Protein AF-A0A147IN57-F1 (afdb_monomer_lite)

pLDDT: mean 89.1, std 8.51, range [60.47, 98.12]

Sequence (231 aa):
QALGLLHPTGIPFLDMAMLHGRFPGTKTRFCTDETKLIPMMHRKRPLLGAGVPVIDWIGERADESPARAKKPPIQSSHHVSGARQVLYRPIFRWSASDAFAISARHGLRHNPLYTMGMSRVGCSTCIMVRKRELRAWSMRFPAEVDRVREWERLVSLVSRR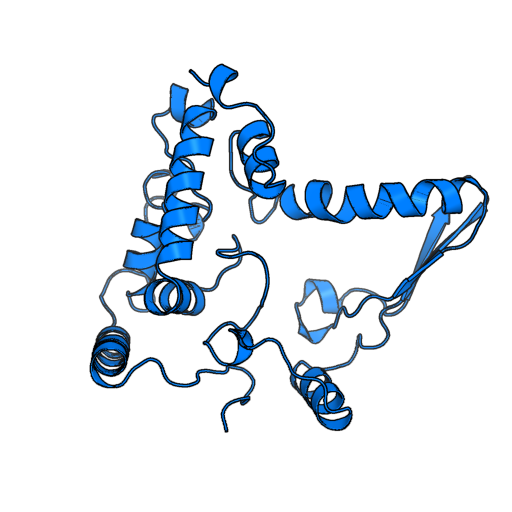TAVAGTPTSLLPAPTVPGDRDDHGRATIDRAIEWSRTGRGGRNYDLFVDLERREADAHGLLCDSEYGLCE

Radius of gyration: 20.95 Å; chains: 1; bounding box: 60×31×52 Å

Structure (mmCIF, N/CA/C/O backbone):
data_AF-A0A147IN57-F1
#
_entry.id   AF-A0A147IN57-F1
#
loop_
_atom_site.group_PDB
_atom_site.id
_atom_site.type_symbol
_atom_site.label_atom_id
_atom_site.label_alt_id
_atom_site.label_comp_id
_atom_site.label_asym_id
_atom_site.label_entity_id
_atom_site.label_seq_id
_atom_site.pdbx_PDB_ins_code
_atom_site.Cartn_x
_atom_site.Cartn_y
_atom_site.Cartn_z
_atom_site.occupancy
_atom_site.B_iso_or_equiv
_atom_site.auth_seq_id
_atom_site.auth_comp_id
_atom_site.auth_asym_id
_atom_site.auth_atom_id
_atom_site.pdbx_PDB_model_num
ATOM 1 N N . GLN A 1 1 ? 9.999 -9.649 28.303 1.00 67.94 1 GLN A N 1
ATOM 2 C CA . GLN A 1 1 ? 8.857 -10.002 27.431 1.00 67.94 1 GLN A CA 1
ATOM 3 C C . GLN A 1 1 ? 9.175 -9.755 25.955 1.00 67.94 1 GLN A C 1
ATOM 5 O O . GLN A 1 1 ? 9.179 -10.728 25.219 1.00 67.94 1 GLN A O 1
ATOM 10 N N . ALA A 1 2 ? 9.548 -8.539 25.527 1.00 76.94 2 ALA A N 1
ATOM 11 C CA . ALA A 1 2 ? 9.851 -8.236 24.114 1.00 76.94 2 ALA A CA 1
ATOM 12 C C . ALA A 1 2 ? 10.913 -9.146 23.452 1.00 76.94 2 ALA A C 1
ATOM 14 O O . ALA A 1 2 ? 10.692 -9.634 22.350 1.00 76.94 2 ALA A O 1
ATOM 15 N N . LEU A 1 3 ? 12.025 -9.446 24.137 1.00 78.62 3 LEU A N 1
ATOM 16 C CA . LEU A 1 3 ? 13.072 -10.342 23.612 1.00 78.62 3 LEU A CA 1
ATOM 17 C C . LEU A 1 3 ? 12.571 -11.765 23.304 1.00 78.62 3 LEU A C 1
ATOM 19 O O . LEU A 1 3 ? 13.142 -12.426 22.449 1.00 78.62 3 LEU A O 1
ATOM 23 N N . GLY A 1 4 ? 11.496 -12.220 23.959 1.00 87.00 4 GLY A N 1
ATOM 24 C CA . GLY A 1 4 ? 10.889 -13.526 23.686 1.00 87.00 4 GLY A CA 1
ATOM 25 C C . GLY A 1 4 ? 10.007 -13.559 22.434 1.00 87.00 4 GLY A C 1
ATOM 26 O O . GLY A 1 4 ? 9.660 -14.642 21.989 1.00 87.00 4 GLY A O 1
ATOM 27 N N . LEU A 1 5 ? 9.647 -12.397 21.873 1.00 87.12 5 LEU A N 1
ATOM 28 C CA . LEU A 1 5 ? 8.795 -12.270 20.680 1.00 87.12 5 LEU A CA 1
ATOM 29 C C . LEU A 1 5 ? 9.581 -11.885 19.418 1.00 87.12 5 LEU A C 1
ATOM 31 O O . LEU A 1 5 ? 9.072 -12.019 18.311 1.00 87.12 5 LEU A O 1
ATOM 35 N N . LEU A 1 6 ? 10.812 -11.384 19.566 1.00 89.06 6 LEU A N 1
ATOM 36 C CA . LEU A 1 6 ? 11.648 -10.917 18.455 1.00 89.06 6 LEU A CA 1
ATOM 37 C C . LEU A 1 6 ? 12.393 -12.076 17.777 1.00 89.06 6 LEU A C 1
ATOM 39 O O . LEU A 1 6 ? 13.621 -12.116 17.746 1.00 89.06 6 LEU A O 1
ATOM 43 N N . HIS A 1 7 ? 11.635 -13.011 17.215 1.00 90.44 7 HIS A N 1
ATOM 44 C CA . HIS A 1 7 ? 12.133 -14.051 16.322 1.00 90.44 7 HIS A CA 1
ATOM 45 C C . HIS A 1 7 ? 11.340 -14.028 15.005 1.00 90.44 7 HIS A C 1
ATOM 47 O O . HIS A 1 7 ? 10.212 -13.531 14.985 1.00 90.44 7 HIS A O 1
ATOM 53 N N . PRO A 1 8 ? 11.890 -14.557 13.896 1.00 93.00 8 PRO A N 1
ATOM 54 C CA . PRO A 1 8 ? 11.164 -14.619 12.632 1.00 93.00 8 PRO A CA 1
ATOM 55 C C . PRO A 1 8 ? 9.838 -15.372 12.787 1.00 93.00 8 PRO A C 1
ATOM 57 O O . PRO A 1 8 ? 9.808 -16.494 13.298 1.00 93.00 8 PRO A O 1
ATOM 60 N N . THR A 1 9 ? 8.746 -14.757 12.342 1.00 93.44 9 THR A N 1
ATOM 61 C CA . THR A 1 9 ? 7.394 -15.345 12.361 1.00 93.44 9 THR A CA 1
ATOM 62 C C . THR A 1 9 ? 7.066 -16.089 11.070 1.00 93.44 9 THR A C 1
ATOM 64 O O . THR A 1 9 ? 6.039 -16.754 10.978 1.00 93.44 9 THR A O 1
ATOM 67 N N . GLY A 1 10 ? 7.915 -15.950 10.046 1.00 93.06 10 GLY A N 1
ATOM 68 C CA . GLY A 1 10 ? 7.628 -16.404 8.684 1.00 93.06 10 GLY A CA 1
ATOM 69 C C . GLY A 1 10 ? 6.774 -15.412 7.887 1.00 93.06 10 GLY A C 1
ATOM 70 O O . GLY A 1 10 ? 6.493 -15.653 6.714 1.00 93.06 10 GLY A O 1
ATOM 71 N N . ILE A 1 11 ? 6.398 -14.277 8.488 1.00 93.81 11 ILE A N 1
ATOM 72 C CA . ILE A 1 11 ? 5.644 -13.204 7.842 1.00 93.81 11 ILE A CA 1
ATOM 73 C C . ILE A 1 11 ? 6.526 -11.948 7.806 1.00 93.81 11 ILE A C 1
ATOM 75 O O . ILE A 1 11 ? 6.512 -11.162 8.757 1.00 93.81 11 ILE A O 1
ATOM 79 N N . PRO A 1 12 ? 7.234 -11.676 6.689 1.00 93.75 12 PRO A N 1
ATOM 80 C CA . PRO A 1 12 ? 8.209 -10.587 6.626 1.00 93.75 12 PRO A CA 1
ATOM 81 C C . PRO A 1 12 ? 7.641 -9.219 7.011 1.00 93.75 12 PRO A C 1
ATOM 83 O O . PRO A 1 12 ? 8.320 -8.410 7.627 1.00 93.75 12 PRO A O 1
ATOM 86 N N . PHE A 1 13 ? 6.379 -8.937 6.674 1.00 94.19 13 PHE A N 1
ATOM 87 C CA . PHE A 1 13 ? 5.749 -7.675 7.062 1.00 94.19 13 PHE A CA 1
ATOM 88 C C . PHE A 1 13 ? 5.612 -7.521 8.584 1.00 94.19 13 PHE A C 1
ATOM 90 O O . PHE A 1 13 ? 5.903 -6.444 9.106 1.00 94.19 13 PHE A O 1
ATOM 97 N N . LEU A 1 14 ? 5.163 -8.574 9.275 1.00 94.75 14 LEU A N 1
ATOM 98 C CA . LEU A 1 14 ? 5.005 -8.567 10.727 1.00 94.75 14 LEU A CA 1
ATOM 99 C C . LEU A 1 14 ? 6.374 -8.471 11.399 1.00 94.75 14 LEU A C 1
ATOM 101 O O . LEU A 1 14 ? 6.553 -7.628 12.273 1.00 94.75 14 LEU A O 1
ATOM 105 N N . ASP A 1 15 ? 7.345 -9.252 10.923 1.00 95.06 15 ASP A N 1
ATOM 106 C CA . ASP A 1 15 ? 8.725 -9.218 11.416 1.00 95.06 15 ASP A CA 1
ATOM 107 C C . ASP A 1 15 ? 9.298 -7.799 11.326 1.00 95.06 15 ASP A C 1
ATOM 109 O O . ASP A 1 15 ? 9.810 -7.264 12.310 1.00 95.06 15 ASP A O 1
ATOM 113 N N . MET A 1 16 ? 9.114 -7.128 10.184 1.00 94.44 16 MET A N 1
ATOM 114 C CA . MET A 1 16 ? 9.539 -5.739 10.031 1.00 94.44 16 MET A CA 1
ATOM 115 C C . MET A 1 16 ? 8.791 -4.785 10.969 1.00 94.44 16 MET A C 1
ATOM 117 O O . MET A 1 16 ? 9.411 -3.907 11.567 1.00 94.44 16 MET A O 1
ATOM 121 N N . ALA A 1 17 ? 7.475 -4.933 11.131 1.00 93.94 17 ALA A N 1
ATOM 122 C CA . ALA A 1 17 ? 6.706 -4.082 12.039 1.00 93.94 17 ALA A CA 1
ATOM 123 C C . ALA A 1 17 ? 7.151 -4.244 13.503 1.00 93.94 17 ALA A C 1
ATOM 125 O O . ALA A 1 17 ? 7.249 -3.251 14.228 1.00 93.94 17 ALA A O 1
ATOM 126 N N . MET A 1 18 ? 7.483 -5.471 13.917 1.00 94.81 18 MET A N 1
ATOM 127 C CA . MET A 1 18 ? 8.022 -5.765 15.244 1.00 94.81 18 MET A CA 1
ATOM 128 C C . MET A 1 18 ? 9.427 -5.184 15.433 1.00 94.81 18 MET A C 1
ATOM 130 O O . MET A 1 18 ? 9.674 -4.528 16.443 1.00 94.81 18 MET A O 1
ATOM 134 N N . LEU A 1 19 ? 10.320 -5.335 14.447 1.00 93.69 19 LEU A N 1
ATOM 135 C CA . LEU A 1 19 ? 11.671 -4.756 14.483 1.00 93.69 19 LEU A CA 1
ATOM 136 C C . LEU A 1 19 ? 11.647 -3.224 14.574 1.00 93.69 19 LEU A C 1
ATOM 138 O O . LEU A 1 19 ? 12.403 -2.629 15.340 1.00 93.69 19 LEU A O 1
ATOM 142 N N . HIS A 1 20 ? 10.750 -2.574 13.829 1.00 92.75 20 HIS A N 1
ATOM 143 C CA . HIS A 1 20 ? 10.554 -1.122 13.901 1.00 92.75 20 HIS A CA 1
ATOM 144 C C . HIS A 1 20 ? 9.768 -0.678 15.147 1.00 92.75 20 HIS A C 1
ATOM 146 O O . HIS A 1 20 ? 9.727 0.519 15.448 1.00 92.75 20 HIS A O 1
ATOM 152 N N . GLY A 1 21 ? 9.117 -1.605 15.860 1.00 92.38 21 GLY A N 1
ATOM 153 C CA . GLY A 1 21 ? 8.228 -1.325 16.991 1.00 92.38 21 GLY A CA 1
ATOM 154 C C . GLY A 1 21 ? 7.013 -0.464 16.623 1.00 92.38 21 GLY A C 1
ATOM 155 O O . GLY A 1 21 ? 6.501 0.277 17.467 1.00 92.38 21 GLY A O 1
ATOM 156 N N . ARG A 1 22 ? 6.606 -0.474 15.347 1.00 91.56 22 ARG A N 1
ATOM 157 C CA . ARG A 1 22 ? 5.477 0.293 14.798 1.00 91.56 22 ARG A CA 1
ATOM 158 C C . ARG A 1 22 ? 5.101 -0.207 13.407 1.00 91.56 22 ARG A C 1
ATOM 160 O O . ARG A 1 22 ? 5.926 -0.757 12.685 1.00 91.56 22 ARG A O 1
ATOM 167 N N . PHE A 1 23 ? 3.898 0.137 12.970 1.00 91.56 23 PHE A N 1
ATOM 168 C CA . PHE A 1 23 ? 3.465 -0.053 11.589 1.00 91.56 23 PHE A CA 1
ATOM 169 C C . PHE A 1 23 ? 3.977 1.049 10.641 1.00 91.56 23 PHE A C 1
ATOM 171 O O . PHE A 1 23 ? 4.379 2.139 11.086 1.00 91.56 23 PHE A O 1
ATOM 178 N N . PRO A 1 24 ? 4.006 0.785 9.319 1.00 90.44 24 PRO A N 1
ATOM 179 C CA . PRO A 1 24 ? 4.437 1.774 8.340 1.00 90.44 24 PRO A CA 1
ATOM 180 C C . PRO A 1 24 ? 3.461 2.953 8.271 1.00 90.44 24 PRO A C 1
ATOM 182 O O . PRO A 1 24 ? 2.267 2.824 8.510 1.00 90.44 24 PRO A O 1
ATOM 185 N N . GLY A 1 25 ? 3.977 4.126 7.914 1.00 86.94 25 GLY A N 1
ATOM 186 C CA . GLY A 1 25 ? 3.182 5.338 7.728 1.00 86.94 25 GLY A CA 1
ATOM 187 C C . GLY A 1 25 ? 3.104 5.746 6.262 1.00 86.94 25 GLY A C 1
ATOM 188 O O . GLY A 1 25 ? 3.853 5.260 5.416 1.00 86.94 25 GLY A O 1
ATOM 189 N N . THR A 1 26 ? 2.244 6.714 5.947 1.00 81.81 26 THR A N 1
ATOM 190 C CA . THR A 1 26 ? 2.096 7.218 4.570 1.00 81.81 26 THR A CA 1
ATOM 191 C C . THR A 1 26 ? 3.383 7.833 4.017 1.00 81.81 26 THR A C 1
ATOM 193 O O . THR A 1 26 ? 3.595 7.765 2.806 1.00 81.81 26 THR A O 1
ATOM 196 N N . LYS A 1 27 ? 4.245 8.385 4.883 1.00 82.75 27 LYS A N 1
ATOM 197 C CA . LYS A 1 27 ? 5.565 8.941 4.534 1.00 82.75 27 LYS A CA 1
ATOM 198 C C . LYS A 1 27 ? 6.722 7.957 4.733 1.00 82.75 27 LYS A C 1
ATOM 200 O O . LYS A 1 27 ? 7.689 8.018 3.987 1.00 82.75 27 LYS A O 1
ATOM 205 N N . THR A 1 28 ? 6.623 7.047 5.703 1.00 86.50 28 THR A N 1
ATOM 206 C CA . THR A 1 28 ? 7.690 6.085 6.027 1.00 86.50 28 THR A CA 1
ATOM 207 C C . THR A 1 28 ? 7.189 4.667 5.795 1.00 86.50 28 THR A C 1
ATOM 209 O O . THR A 1 28 ? 6.591 4.059 6.687 1.00 86.50 28 THR A O 1
ATOM 212 N N . ARG A 1 29 ? 7.404 4.162 4.577 1.00 89.25 29 ARG A N 1
ATOM 213 C CA . ARG A 1 29 ? 6.869 2.885 4.087 1.00 89.25 29 ARG A CA 1
ATOM 214 C C . ARG A 1 29 ? 7.963 1.825 4.029 1.00 89.25 29 ARG A C 1
ATOM 216 O O . ARG A 1 29 ? 8.273 1.325 2.952 1.00 89.25 29 ARG A O 1
ATOM 223 N N . PHE A 1 30 ? 8.483 1.427 5.188 1.00 93.31 30 PHE A N 1
ATOM 224 C CA . PHE A 1 30 ? 9.472 0.344 5.258 1.00 93.31 30 PHE A CA 1
ATOM 225 C C . PHE A 1 30 ? 8.955 -0.965 4.629 1.00 93.31 30 PHE A C 1
ATOM 227 O O . PHE A 1 30 ? 9.716 -1.732 4.062 1.00 93.31 30 PHE A O 1
ATOM 234 N N . CYS A 1 31 ? 7.635 -1.186 4.604 1.00 92.25 31 CYS A N 1
ATOM 235 C CA . CYS A 1 31 ? 7.003 -2.299 3.885 1.00 92.25 31 CYS A CA 1
ATOM 236 C C . CYS A 1 31 ? 7.097 -2.218 2.347 1.00 92.25 31 CYS A C 1
ATOM 238 O O . CYS A 1 31 ? 6.661 -3.124 1.647 1.00 92.25 31 CYS A O 1
ATOM 240 N N . THR A 1 32 ? 7.557 -1.104 1.786 1.00 92.50 32 THR A N 1
ATOM 241 C CA . THR A 1 32 ? 7.927 -1.013 0.368 1.00 92.50 32 THR A CA 1
ATOM 242 C C . THR A 1 32 ? 9.418 -1.239 0.225 1.00 92.50 32 THR A C 1
ATOM 244 O O . THR A 1 32 ? 9.840 -2.061 -0.584 1.00 92.50 32 THR A O 1
ATOM 247 N N . ASP A 1 33 ? 10.203 -0.541 1.035 1.00 93.62 33 ASP A N 1
ATOM 248 C CA . ASP A 1 33 ? 11.652 -0.540 0.902 1.00 93.62 33 ASP A CA 1
ATOM 249 C C . ASP A 1 33 ? 12.235 -1.913 1.252 1.00 93.62 33 ASP A C 1
ATOM 251 O O . ASP A 1 33 ? 12.929 -2.522 0.444 1.00 93.62 33 ASP A O 1
ATOM 255 N N . GLU A 1 34 ? 11.870 -2.452 2.410 1.00 95.25 34 GLU A N 1
ATOM 256 C CA . GLU A 1 34 ? 12.525 -3.612 3.016 1.00 95.25 34 GLU A CA 1
ATOM 257 C C . GLU A 1 34 ? 11.922 -4.941 2.573 1.00 95.25 34 GLU A C 1
ATOM 259 O O . GLU A 1 34 ? 12.640 -5.925 2.431 1.00 95.25 34 GLU A O 1
ATOM 264 N N . THR A 1 35 ? 10.622 -4.979 2.272 1.00 92.81 35 THR A N 1
ATOM 265 C CA . THR A 1 35 ? 9.956 -6.228 1.862 1.00 92.81 35 THR A CA 1
ATOM 266 C C . THR A 1 35 ? 9.725 -6.335 0.355 1.00 92.81 35 THR A C 1
ATOM 268 O O . THR A 1 35 ? 9.305 -7.392 -0.115 1.00 92.81 35 THR A O 1
ATOM 271 N N . LYS A 1 36 ? 10.004 -5.277 -0.427 1.00 92.81 36 LYS A N 1
ATOM 272 C CA . LYS A 1 36 ? 9.862 -5.299 -1.896 1.00 92.81 36 LYS A CA 1
ATOM 273 C C . LYS A 1 36 ? 11.133 -4.849 -2.606 1.00 92.81 36 LYS A C 1
ATOM 275 O O . LYS A 1 36 ? 11.731 -5.637 -3.335 1.00 92.81 36 LYS A O 1
ATOM 280 N N . LEU A 1 37 ? 11.565 -3.604 -2.397 1.00 93.88 37 LEU A N 1
ATOM 281 C CA . LEU A 1 37 ? 12.653 -3.012 -3.183 1.00 93.88 37 LEU A CA 1
ATOM 282 C C . LEU A 1 37 ? 14.013 -3.645 -2.879 1.00 93.88 37 LEU A C 1
ATOM 284 O O . LEU A 1 37 ? 14.714 -4.028 -3.813 1.00 93.88 37 LEU A O 1
ATOM 288 N N . ILE A 1 38 ? 14.368 -3.805 -1.604 1.00 95.25 38 ILE A N 1
ATOM 289 C CA . ILE A 1 38 ? 15.627 -4.428 -1.177 1.00 95.25 38 ILE A CA 1
ATOM 290 C C . ILE A 1 38 ? 15.731 -5.881 -1.681 1.00 95.25 38 ILE A C 1
ATOM 292 O O . ILE A 1 38 ? 16.722 -6.191 -2.348 1.00 95.25 38 ILE A O 1
ATOM 296 N N . PRO A 1 39 ? 14.722 -6.761 -1.495 1.00 94.75 39 PRO A N 1
ATOM 297 C CA . PRO A 1 39 ? 14.747 -8.112 -2.061 1.00 94.75 39 PRO A CA 1
ATOM 298 C C . PRO A 1 39 ? 14.938 -8.136 -3.582 1.00 94.75 39 PRO A C 1
ATOM 300 O O . PRO A 1 39 ? 15.756 -8.902 -4.096 1.00 94.75 39 PRO A O 1
ATOM 303 N N . MET A 1 40 ? 14.244 -7.259 -4.317 1.00 94.81 40 MET A N 1
ATOM 304 C CA . MET A 1 40 ? 14.438 -7.123 -5.765 1.00 94.81 40 MET A CA 1
ATOM 305 C C . MET A 1 40 ? 15.857 -6.647 -6.106 1.00 94.81 40 MET A C 1
ATOM 307 O O . MET A 1 40 ? 16.473 -7.140 -7.053 1.00 94.81 40 MET A O 1
ATOM 311 N N . MET A 1 41 ? 16.409 -5.705 -5.338 1.00 93.44 41 MET A N 1
ATOM 312 C CA . MET A 1 41 ? 17.771 -5.211 -5.529 1.00 93.44 41 MET A CA 1
ATOM 313 C C . MET A 1 41 ? 18.825 -6.290 -5.291 1.00 93.44 41 MET A C 1
ATOM 315 O O . MET A 1 41 ? 19.791 -6.331 -6.047 1.00 93.44 41 MET A O 1
ATOM 319 N N . HIS A 1 42 ? 18.645 -7.195 -4.325 1.00 95.69 42 HIS A N 1
ATOM 320 C CA . HIS A 1 42 ? 19.577 -8.309 -4.112 1.00 95.69 42 HIS A CA 1
ATOM 321 C C . HIS A 1 42 ? 19.725 -9.210 -5.344 1.00 95.69 42 HIS A C 1
ATOM 323 O O . HIS A 1 42 ? 20.799 -9.763 -5.567 1.00 95.69 42 HIS A O 1
ATOM 329 N N . ARG A 1 43 ? 18.685 -9.318 -6.180 1.00 93.88 43 ARG A N 1
ATOM 330 C CA . ARG A 1 43 ? 18.753 -10.050 -7.454 1.00 93.88 43 ARG A CA 1
ATOM 331 C C . ARG A 1 43 ? 19.403 -9.241 -8.573 1.00 93.88 43 ARG A C 1
ATOM 333 O O . ARG A 1 43 ? 20.149 -9.799 -9.367 1.00 93.88 43 ARG A O 1
ATOM 340 N N . LYS A 1 44 ? 19.154 -7.931 -8.626 1.00 94.50 44 LYS A N 1
ATOM 341 C CA . LYS A 1 44 ? 19.666 -7.057 -9.698 1.00 94.50 44 LYS A CA 1
ATOM 342 C C . LYS A 1 44 ? 21.114 -6.621 -9.497 1.00 94.50 44 LYS A C 1
ATOM 344 O O . LYS A 1 44 ? 21.841 -6.449 -10.468 1.00 94.50 44 LYS A O 1
ATOM 349 N N . ARG A 1 45 ? 21.540 -6.429 -8.248 1.00 94.56 45 ARG A N 1
ATOM 350 C CA . ARG A 1 45 ? 22.843 -5.844 -7.909 1.00 94.56 45 ARG A CA 1
ATOM 351 C C . ARG A 1 45 ? 24.040 -6.643 -8.442 1.00 94.56 45 ARG A C 1
ATOM 353 O O . ARG A 1 45 ? 24.951 -5.984 -8.928 1.00 94.56 45 ARG A O 1
ATOM 360 N N . PRO A 1 46 ? 24.062 -7.992 -8.426 1.00 96.19 46 PRO A N 1
ATOM 361 C CA . PRO A 1 46 ? 25.159 -8.751 -9.031 1.00 96.19 46 PRO A CA 1
ATOM 362 C C . PRO A 1 46 ? 25.283 -8.515 -10.541 1.00 96.19 46 PRO A C 1
ATOM 364 O O . PRO A 1 46 ? 26.383 -8.290 -11.032 1.00 96.19 46 PRO A O 1
ATOM 367 N N . LEU A 1 47 ? 24.155 -8.486 -11.263 1.00 96.19 47 LEU A N 1
ATOM 368 C CA . LEU A 1 47 ? 24.125 -8.227 -12.708 1.00 96.19 47 LEU A CA 1
ATOM 369 C C . LEU A 1 47 ? 24.637 -6.821 -13.020 1.00 96.19 47 LEU A C 1
ATOM 371 O O . LEU A 1 47 ? 25.565 -6.645 -13.804 1.00 96.19 47 LEU A O 1
ATOM 375 N N . LEU A 1 48 ? 24.074 -5.826 -12.333 1.00 96.31 48 LEU A N 1
ATOM 376 C CA . LEU A 1 48 ? 24.474 -4.434 -12.493 1.00 96.31 48 LEU A CA 1
ATOM 377 C C . LEU A 1 48 ? 25.948 -4.247 -12.120 1.00 96.31 48 LEU A C 1
ATOM 379 O O . LEU A 1 48 ? 26.670 -3.578 -12.846 1.00 96.31 48 LEU A O 1
ATOM 383 N N . GLY A 1 49 ? 26.428 -4.871 -11.042 1.00 96.44 49 GLY A N 1
ATOM 384 C CA . GLY A 1 49 ? 27.832 -4.827 -10.626 1.00 96.44 49 GLY A CA 1
ATOM 385 C C . GLY A 1 49 ? 28.793 -5.431 -11.653 1.00 96.44 49 GLY A C 1
ATOM 386 O O . GLY A 1 49 ? 29.887 -4.909 -11.828 1.00 96.44 49 GLY A O 1
ATOM 387 N N . ALA A 1 50 ? 28.355 -6.457 -12.385 1.00 96.94 50 ALA A N 1
ATOM 388 C CA . ALA A 1 50 ? 29.103 -7.080 -13.476 1.00 96.94 50 ALA A CA 1
ATOM 389 C C . ALA A 1 50 ? 29.035 -6.303 -14.810 1.00 96.94 50 ALA A C 1
ATOM 391 O O . ALA A 1 50 ? 29.473 -6.813 -15.837 1.00 96.94 50 ALA A O 1
ATOM 392 N N . GLY A 1 51 ? 28.460 -5.096 -14.827 1.00 96.75 51 GLY A N 1
ATOM 393 C CA . GLY A 1 51 ? 28.320 -4.296 -16.049 1.00 96.75 51 GLY A CA 1
ATOM 394 C C . GLY A 1 51 ? 27.132 -4.705 -16.932 1.00 96.75 51 GLY A C 1
ATOM 395 O O . GLY A 1 51 ? 26.920 -4.108 -17.986 1.00 96.75 51 GLY A O 1
ATOM 396 N N . VAL A 1 52 ? 26.320 -5.682 -16.511 1.00 97.69 52 VAL A N 1
ATOM 397 C CA . VAL A 1 52 ? 25.193 -6.190 -17.303 1.00 97.69 52 VAL A CA 1
ATOM 398 C C . VAL A 1 52 ? 24.008 -5.222 -17.210 1.00 97.69 52 VAL A C 1
ATOM 400 O O . VAL A 1 52 ? 23.547 -4.922 -16.103 1.00 97.69 52 VAL A O 1
ATOM 403 N N . PRO A 1 53 ? 23.477 -4.728 -18.344 1.00 96.69 53 PRO A N 1
ATOM 404 C CA . PRO A 1 53 ? 22.318 -3.849 -18.333 1.00 96.69 53 PRO A CA 1
ATOM 405 C C . PRO A 1 53 ? 21.043 -4.595 -17.917 1.00 96.69 53 PRO A C 1
ATOM 407 O O . PRO A 1 53 ? 20.850 -5.765 -18.242 1.00 96.69 53 PRO A O 1
ATOM 410 N N . VAL A 1 54 ? 20.139 -3.897 -17.226 1.00 96.88 54 VAL A N 1
ATOM 411 C CA . VAL A 1 54 ? 18.862 -4.450 -16.743 1.00 96.88 54 VAL A CA 1
ATOM 412 C C . VAL A 1 54 ? 17.705 -3.560 -17.181 1.00 96.88 54 VAL A C 1
ATOM 414 O O . VAL A 1 54 ? 17.761 -2.340 -17.024 1.00 96.88 54 VAL A O 1
ATOM 417 N N . ILE A 1 55 ? 16.630 -4.172 -17.681 1.00 97.19 55 ILE A N 1
ATOM 418 C CA . ILE A 1 55 ? 15.377 -3.486 -18.014 1.00 97.19 55 ILE A CA 1
ATOM 419 C C . ILE A 1 55 ? 14.271 -3.998 -17.085 1.00 97.19 55 ILE A C 1
ATOM 421 O O . ILE A 1 55 ? 13.854 -5.149 -17.175 1.00 97.19 55 ILE A O 1
ATOM 425 N N . ASP A 1 56 ? 13.788 -3.133 -16.197 1.00 95.94 56 ASP A N 1
ATOM 426 C CA . ASP A 1 56 ? 12.637 -3.376 -15.332 1.00 95.94 56 ASP A CA 1
ATOM 427 C C . ASP A 1 56 ? 11.346 -3.006 -16.088 1.00 95.94 56 ASP A C 1
ATOM 429 O O . ASP A 1 56 ? 11.093 -1.828 -16.352 1.00 95.94 56 ASP A O 1
ATOM 433 N N . TRP A 1 57 ? 10.511 -3.995 -16.414 1.00 97.44 57 TRP A N 1
ATOM 434 C CA . TRP A 1 57 ? 9.182 -3.782 -17.000 1.00 97.44 57 TRP A CA 1
ATOM 435 C C . TRP A 1 57 ? 8.155 -3.573 -15.887 1.00 97.44 57 TRP A C 1
ATOM 437 O O . TRP A 1 57 ? 7.958 -4.446 -15.043 1.00 97.44 57 TRP A O 1
ATOM 447 N N . ILE A 1 58 ? 7.507 -2.409 -15.863 1.00 95.50 58 ILE A N 1
ATOM 448 C CA . ILE A 1 58 ? 6.650 -1.985 -14.753 1.00 95.50 58 ILE A CA 1
ATOM 449 C C . ILE A 1 58 ? 5.265 -1.603 -15.272 1.00 95.50 58 ILE A C 1
ATOM 451 O O . ILE A 1 58 ? 5.120 -0.669 -16.056 1.00 95.50 58 ILE A O 1
ATOM 455 N N . GLY A 1 59 ? 4.226 -2.260 -14.757 1.00 95.25 59 GLY A N 1
ATOM 456 C CA . GLY A 1 59 ? 2.820 -1.952 -15.049 1.00 95.25 59 GLY A CA 1
ATOM 457 C C . GLY A 1 59 ? 2.282 -0.680 -14.376 1.00 95.25 59 GLY A C 1
ATOM 458 O O . GLY A 1 59 ? 1.127 -0.652 -13.972 1.00 95.25 59 GLY A O 1
ATOM 459 N N . GLU A 1 60 ? 3.112 0.348 -14.185 1.00 95.69 60 GLU A N 1
ATOM 460 C CA . GLU A 1 60 ? 2.697 1.617 -13.575 1.00 95.69 60 GLU A CA 1
ATOM 461 C C . GLU A 1 60 ? 1.991 2.494 -14.616 1.00 95.69 60 GLU A C 1
ATOM 463 O O . GLU A 1 60 ? 2.540 2.744 -15.692 1.00 95.69 60 GLU A O 1
ATOM 468 N N . ARG A 1 61 ? 0.800 2.994 -14.277 1.00 96.62 61 ARG A N 1
ATOM 469 C CA . ARG A 1 61 ? -0.031 3.856 -15.126 1.00 96.62 61 ARG A CA 1
ATOM 470 C C . ARG A 1 61 ? -0.083 5.276 -14.559 1.00 96.62 61 ARG A C 1
ATOM 472 O O . ARG A 1 61 ? -0.108 5.480 -13.343 1.00 96.62 61 ARG A O 1
ATOM 479 N N . ALA A 1 62 ? -0.131 6.273 -15.439 1.00 96.75 62 ALA A N 1
ATOM 480 C CA . ALA A 1 62 ? -0.258 7.685 -15.075 1.00 96.75 62 ALA A CA 1
ATOM 481 C C . ALA A 1 62 ? -1.552 7.964 -14.290 1.00 96.75 62 ALA A C 1
ATOM 483 O O . ALA A 1 62 ? -1.540 8.715 -13.316 1.00 96.75 62 ALA A O 1
ATOM 484 N N . ASP A 1 63 ? -2.631 7.291 -14.686 1.00 95.12 63 ASP A N 1
ATOM 485 C CA . ASP A 1 63 ? -3.990 7.385 -14.139 1.00 95.12 63 ASP A CA 1
ATOM 486 C C . ASP A 1 63 ? -4.112 6.924 -12.666 1.00 95.12 63 ASP A C 1
ATOM 488 O O . ASP A 1 63 ? -5.050 7.271 -11.960 1.00 95.12 63 ASP A O 1
ATOM 492 N N . GLU A 1 64 ? -3.132 6.193 -12.123 1.00 92.69 64 GLU A N 1
ATOM 493 C CA . GLU A 1 64 ? -3.226 5.664 -10.753 1.00 92.69 64 GLU A CA 1
ATOM 494 C C . GLU A 1 64 ? -2.983 6.714 -9.654 1.00 92.69 64 GLU A C 1
ATOM 496 O O . GLU A 1 64 ? -3.406 6.519 -8.512 1.00 92.69 64 GLU A O 1
ATOM 501 N N . SER A 1 65 ? -2.245 7.797 -9.943 1.00 92.75 65 SER A N 1
ATOM 502 C CA . SER A 1 65 ? -2.101 8.940 -9.023 1.00 92.75 65 SER A CA 1
ATOM 503 C C . SER A 1 65 ? -1.412 10.146 -9.681 1.00 92.75 65 SER A C 1
ATOM 505 O O . SER A 1 65 ? -0.561 9.956 -10.553 1.00 92.75 65 SER A O 1
ATOM 507 N N . PRO A 1 66 ? -1.603 11.377 -9.158 1.00 95.50 66 PRO A N 1
ATOM 508 C CA . PRO A 1 66 ? -0.895 12.566 -9.648 1.00 95.50 66 PRO A CA 1
ATOM 509 C C . PRO A 1 66 ? 0.636 12.452 -9.602 1.00 95.50 66 PRO A C 1
ATOM 511 O O . PRO A 1 66 ? 1.336 13.026 -10.431 1.00 95.50 66 PRO A O 1
ATOM 514 N N . ALA A 1 67 ? 1.181 11.710 -8.633 1.00 93.81 67 ALA A N 1
ATOM 515 C CA . ALA A 1 67 ? 2.620 11.477 -8.532 1.00 93.81 67 ALA A CA 1
ATOM 516 C C . ALA A 1 67 ? 3.138 10.531 -9.630 1.00 93.81 67 ALA A C 1
ATOM 518 O O . ALA A 1 67 ? 4.269 10.687 -10.083 1.00 93.81 67 ALA A O 1
ATOM 519 N N . ARG A 1 68 ? 2.321 9.562 -10.064 1.00 94.44 68 ARG A N 1
ATOM 520 C CA . ARG A 1 68 ? 2.653 8.642 -11.163 1.00 94.44 68 ARG A CA 1
ATOM 521 C C . ARG A 1 68 ? 2.566 9.339 -12.514 1.00 94.44 68 ARG A C 1
ATOM 523 O O . ARG A 1 68 ? 3.473 9.163 -13.318 1.00 94.44 68 ARG A O 1
ATOM 530 N N . ALA A 1 69 ? 1.576 10.208 -12.713 1.00 96.69 69 ALA A N 1
ATOM 531 C CA . ALA A 1 69 ? 1.430 11.002 -13.934 1.00 96.69 69 ALA A CA 1
ATOM 532 C C . ALA A 1 69 ? 2.653 11.879 -14.268 1.00 96.69 69 ALA A C 1
ATOM 534 O O . ALA A 1 69 ? 2.913 12.153 -15.434 1.00 96.69 69 ALA A O 1
ATOM 535 N N . LYS A 1 70 ? 3.432 12.291 -13.258 1.00 96.69 70 LYS A N 1
ATOM 536 C CA . LYS A 1 70 ? 4.649 13.106 -13.433 1.00 96.69 70 LYS A CA 1
ATOM 537 C C . LYS A 1 70 ? 5.888 12.305 -13.855 1.00 96.69 70 LYS A C 1
ATOM 539 O O . LYS A 1 70 ? 6.916 12.906 -14.155 1.00 96.69 70 LYS A O 1
ATOM 544 N N . LYS A 1 71 ? 5.844 10.971 -13.821 1.00 95.62 71 LYS A N 1
ATOM 545 C CA . LYS A 1 71 ? 6.995 10.125 -14.168 1.00 95.62 71 LYS A CA 1
ATOM 546 C C . LYS A 1 71 ? 7.101 9.949 -15.686 1.00 95.62 71 LYS A C 1
ATOM 548 O O . LYS A 1 71 ? 6.077 9.910 -16.359 1.00 95.62 71 LYS A O 1
ATOM 553 N N . PRO A 1 72 ? 8.309 9.775 -16.245 1.00 96.19 72 PRO A N 1
ATOM 554 C CA . PRO A 1 72 ? 8.450 9.466 -17.661 1.00 96.19 72 PRO A CA 1
ATOM 555 C C . PRO A 1 72 ? 8.117 7.985 -17.951 1.00 96.19 72 PRO A C 1
ATOM 557 O O . PRO A 1 72 ? 8.393 7.115 -17.113 1.00 96.19 72 PRO A O 1
ATOM 560 N N . PRO A 1 73 ? 7.601 7.651 -19.152 1.00 96.88 73 PRO A N 1
ATOM 561 C CA . PRO A 1 73 ? 7.381 6.260 -19.569 1.00 96.88 73 PRO A CA 1
ATOM 562 C C . PRO A 1 73 ? 8.657 5.403 -19.557 1.00 96.88 73 PRO A C 1
ATOM 564 O O . PRO A 1 73 ? 8.603 4.205 -19.289 1.00 96.88 73 PRO A O 1
ATOM 567 N N . ILE A 1 74 ? 9.812 6.022 -19.816 1.00 97.94 74 ILE A N 1
ATOM 568 C CA . ILE A 1 74 ? 11.134 5.395 -19.749 1.00 97.94 74 ILE A CA 1
ATOM 569 C C . ILE A 1 74 ? 12.008 6.234 -18.822 1.00 97.94 74 ILE A C 1
ATOM 571 O O . ILE A 1 74 ? 12.124 7.444 -18.997 1.00 97.94 74 ILE A O 1
ATOM 575 N N . GLN A 1 75 ? 12.638 5.592 -17.844 1.00 97.06 75 GLN A N 1
ATOM 576 C CA . GLN A 1 75 ? 13.620 6.219 -16.964 1.00 97.06 75 GLN A CA 1
ATOM 577 C C . GLN A 1 75 ? 14.908 5.406 -17.004 1.00 97.06 75 GLN A C 1
ATOM 579 O O . GLN A 1 75 ? 14.858 4.187 -16.903 1.00 97.06 75 GLN A O 1
ATOM 584 N N . SER A 1 76 ? 16.053 6.066 -17.139 1.00 96.50 76 SER A N 1
ATOM 585 C CA . SER A 1 76 ? 17.355 5.404 -17.223 1.00 96.50 76 SER A CA 1
ATOM 586 C C . SER A 1 76 ? 18.279 5.905 -16.122 1.00 96.50 76 SER A C 1
ATOM 588 O O . SER A 1 76 ? 18.310 7.103 -15.851 1.00 96.50 76 SER A O 1
ATOM 590 N N . SER A 1 77 ? 19.053 5.005 -15.528 1.00 95.12 77 SER A N 1
ATOM 591 C CA . SER A 1 77 ? 20.156 5.318 -14.621 1.00 95.12 77 SER A CA 1
ATOM 592 C C . SER A 1 77 ? 21.408 4.533 -15.008 1.00 95.12 77 SER A C 1
ATOM 594 O O . SER A 1 77 ? 21.330 3.464 -15.618 1.00 95.12 77 SER A O 1
ATOM 596 N N . HIS A 1 78 ? 22.569 5.089 -14.671 1.00 95.38 78 HIS A N 1
ATOM 597 C CA . HIS A 1 78 ? 23.871 4.470 -14.897 1.00 95.38 78 HIS A CA 1
ATOM 598 C C . HIS A 1 78 ? 24.484 4.070 -13.558 1.00 95.38 78 HIS A C 1
ATOM 600 O O . HIS A 1 78 ? 24.394 4.814 -12.581 1.00 95.38 78 HIS A O 1
ATOM 606 N N . HIS A 1 79 ? 25.094 2.890 -13.525 1.00 93.81 79 HIS A N 1
ATOM 607 C CA . HIS A 1 79 ? 25.833 2.379 -12.375 1.00 93.81 79 HIS A CA 1
ATOM 608 C C . HIS A 1 79 ? 27.334 2.591 -12.575 1.00 93.81 79 HIS A C 1
ATOM 610 O O . HIS A 1 79 ? 27.805 2.717 -13.703 1.00 93.81 79 HIS A O 1
ATOM 616 N N . VAL A 1 80 ? 28.093 2.602 -11.476 1.00 93.19 80 VAL A N 1
ATOM 617 C CA . VAL A 1 80 ? 29.558 2.807 -11.486 1.00 93.19 80 VAL A CA 1
ATOM 618 C C . VAL A 1 80 ? 30.284 1.767 -12.350 1.00 93.19 80 VAL A C 1
ATOM 620 O O . VAL A 1 80 ? 31.284 2.075 -12.982 1.00 93.19 80 VAL A O 1
ATOM 623 N N . SER A 1 81 ? 29.742 0.554 -12.435 1.00 94.06 81 SER A N 1
ATOM 624 C CA . SER A 1 81 ? 30.209 -0.536 -13.301 1.00 94.06 81 SER A CA 1
ATOM 625 C C . SER A 1 81 ? 30.026 -0.287 -14.807 1.00 94.06 81 SER A C 1
ATOM 627 O O . SER A 1 81 ? 30.374 -1.146 -15.609 1.00 94.06 81 SER A O 1
ATOM 629 N N . GLY A 1 82 ? 29.404 0.826 -15.207 1.00 94.00 82 GLY A N 1
ATOM 630 C CA . GLY A 1 82 ? 29.003 1.101 -16.589 1.00 94.00 82 GLY A CA 1
ATOM 631 C C . GLY A 1 82 ? 27.656 0.486 -16.987 1.00 94.00 82 GLY A C 1
ATOM 632 O O . GLY A 1 82 ? 27.118 0.832 -18.040 1.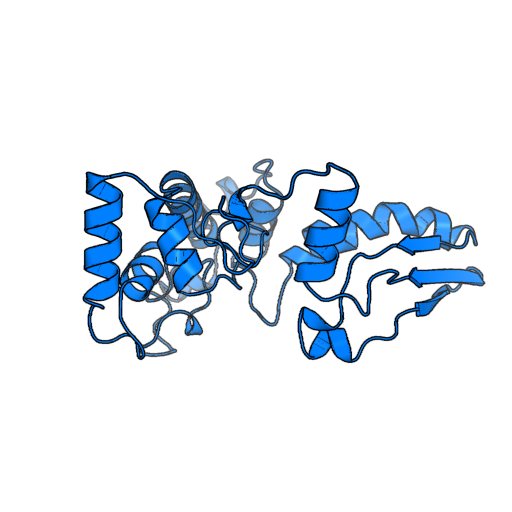00 94.00 82 GLY A O 1
ATOM 633 N N . ALA A 1 83 ? 27.059 -0.367 -16.145 1.00 96.44 83 ALA A N 1
ATOM 634 C CA . ALA A 1 83 ? 25.754 -0.961 -16.423 1.00 96.44 83 ALA A CA 1
ATOM 635 C C . ALA A 1 83 ? 24.649 0.101 -16.502 1.00 96.44 83 ALA A C 1
ATOM 637 O O . ALA A 1 83 ? 24.554 1.008 -15.667 1.00 96.44 83 ALA A O 1
ATOM 638 N N . ARG A 1 84 ? 23.746 -0.066 -17.471 1.00 96.69 84 ARG A N 1
ATOM 639 C CA . ARG A 1 84 ? 22.536 0.747 -17.605 1.00 96.69 84 ARG A CA 1
ATOM 640 C C . ARG A 1 84 ? 21.349 0.033 -16.966 1.00 96.69 84 ARG A C 1
ATOM 642 O O . ARG A 1 84 ? 21.067 -1.114 -17.300 1.00 96.69 84 ARG A O 1
ATOM 649 N N . GLN A 1 85 ? 20.615 0.726 -16.105 1.00 96.75 85 GLN A N 1
ATOM 650 C CA . GLN A 1 85 ? 19.327 0.260 -15.603 1.00 96.75 85 GLN A CA 1
ATOM 651 C C . GLN A 1 85 ? 18.205 1.104 -16.207 1.00 96.75 85 GLN A C 1
ATOM 653 O O . GLN A 1 85 ? 18.222 2.330 -16.115 1.00 96.75 85 GLN A O 1
ATOM 658 N N . VAL A 1 86 ? 17.221 0.449 -16.819 1.00 97.62 86 VAL A N 1
ATOM 659 C CA . VAL A 1 86 ? 16.079 1.103 -17.465 1.00 97.62 86 VAL A CA 1
ATOM 660 C C . VAL A 1 86 ? 14.790 0.671 -16.783 1.00 97.62 86 VAL A C 1
ATOM 662 O O . VAL A 1 86 ? 14.494 -0.513 -16.719 1.00 97.62 86 VAL A O 1
ATOM 665 N N . LEU A 1 87 ? 13.997 1.626 -16.306 1.00 97.12 87 LEU A N 1
ATOM 666 C CA . LEU A 1 87 ? 12.614 1.401 -15.898 1.00 97.12 87 LEU A CA 1
ATOM 667 C C . LEU A 1 87 ? 11.710 1.708 -17.093 1.00 97.12 87 LEU A C 1
ATOM 669 O O . LEU A 1 87 ? 11.647 2.860 -17.534 1.00 97.12 87 LEU A O 1
ATOM 673 N N . TYR A 1 88 ? 11.014 0.696 -17.600 1.00 98.12 88 TYR A N 1
ATOM 674 C CA . TYR A 1 88 ? 10.116 0.797 -18.744 1.00 98.12 88 TYR A CA 1
ATOM 675 C C . TYR A 1 88 ? 8.659 0.583 -18.324 1.00 98.12 88 TYR A C 1
ATOM 677 O O . TYR A 1 88 ? 8.320 -0.435 -17.724 1.00 98.12 88 TYR A O 1
ATOM 685 N N . ARG A 1 89 ? 7.790 1.552 -18.637 1.00 97.88 89 ARG A N 1
ATOM 686 C CA . ARG A 1 89 ? 6.362 1.566 -18.287 1.00 97.88 89 ARG A CA 1
ATOM 687 C C . ARG A 1 89 ? 5.500 1.442 -19.553 1.00 97.88 89 ARG A C 1
ATOM 689 O O . ARG A 1 89 ? 5.032 2.461 -20.065 1.00 97.88 89 ARG A O 1
ATOM 696 N N . PRO A 1 90 ? 5.292 0.228 -20.093 1.00 97.38 90 PRO A N 1
ATOM 697 C CA . PRO A 1 90 ? 4.645 0.040 -21.397 1.00 97.38 90 PRO A CA 1
ATOM 698 C C . PRO A 1 90 ? 3.188 0.516 -21.427 1.00 97.38 90 PRO A C 1
ATOM 700 O O . PRO A 1 90 ? 2.730 1.055 -22.429 1.00 97.38 90 PRO A O 1
ATOM 703 N N . ILE A 1 91 ? 2.475 0.378 -20.309 1.00 97.06 91 ILE A N 1
ATOM 704 C CA . ILE A 1 91 ? 1.058 0.746 -20.181 1.00 97.06 91 ILE A CA 1
ATOM 705 C C . ILE A 1 91 ? 0.865 2.118 -19.526 1.00 97.06 91 ILE A C 1
ATOM 707 O O . ILE A 1 91 ? -0.198 2.413 -18.993 1.00 97.06 91 ILE A O 1
ATOM 711 N N . PHE A 1 92 ? 1.890 2.978 -19.543 1.00 97.75 92 PHE A N 1
ATOM 712 C CA . PHE A 1 92 ? 1.879 4.238 -18.794 1.00 97.75 92 PHE A CA 1
ATOM 713 C C . PHE A 1 92 ? 0.657 5.121 -19.086 1.00 97.75 92 PHE A C 1
ATOM 715 O O . PHE A 1 92 ? 0.141 5.773 -18.184 1.00 97.75 92 PHE A O 1
ATOM 722 N N . ARG A 1 93 ? 0.186 5.137 -20.337 1.00 97.06 93 ARG A N 1
ATOM 723 C CA . ARG A 1 93 ? -0.939 5.977 -20.780 1.00 97.06 93 ARG A CA 1
ATOM 724 C C . ARG A 1 93 ? -2.313 5.318 -20.638 1.00 97.06 93 ARG A C 1
ATOM 726 O O . ARG A 1 93 ? -3.300 5.939 -21.003 1.00 97.06 93 ARG A O 1
ATOM 733 N N . TRP A 1 94 ? -2.381 4.082 -20.153 1.00 97.38 94 TRP A N 1
ATOM 734 C CA . TRP A 1 94 ? -3.640 3.354 -20.041 1.00 97.38 94 TRP A CA 1
ATOM 735 C C . TRP A 1 94 ? -4.454 3.790 -18.825 1.00 97.38 94 TRP A C 1
ATOM 737 O O . TRP A 1 94 ? -3.923 3.978 -17.723 1.00 97.38 94 TRP A O 1
ATOM 747 N N . SER A 1 95 ? -5.766 3.860 -19.014 1.00 95.62 95 SER A N 1
ATOM 748 C CA . SER A 1 95 ? -6.741 3.924 -17.928 1.00 95.62 95 SER A CA 1
ATOM 749 C C . SER A 1 95 ? -6.881 2.568 -17.221 1.00 95.62 95 SER A C 1
ATOM 751 O O . SER A 1 95 ? -6.323 1.551 -17.649 1.00 95.62 95 SER A O 1
ATOM 753 N N . ALA A 1 96 ? -7.604 2.538 -16.098 1.00 94.00 96 ALA A N 1
ATOM 754 C CA . ALA A 1 96 ? -7.901 1.277 -15.417 1.00 94.00 96 ALA A CA 1
ATOM 755 C C . ALA A 1 96 ? -8.778 0.372 -16.295 1.00 94.00 96 ALA A C 1
ATOM 757 O O . ALA A 1 96 ? -8.521 -0.827 -16.386 1.00 94.00 96 ALA A O 1
ATOM 758 N N . SER A 1 97 ? -9.755 0.959 -16.994 1.00 93.88 97 SER A N 1
ATOM 759 C CA . SER A 1 97 ? -10.624 0.251 -17.934 1.00 93.88 97 SER A CA 1
ATOM 760 C C . SER A 1 97 ? -9.843 -0.356 -19.096 1.00 93.88 97 SER A C 1
ATOM 762 O O . SER A 1 97 ? -10.101 -1.505 -19.433 1.00 93.88 97 SER A O 1
ATOM 764 N N . ASP A 1 98 ? -8.838 0.337 -19.647 1.00 96.25 98 ASP A N 1
ATOM 765 C CA . ASP A 1 98 ? -7.994 -0.226 -20.717 1.00 96.25 98 ASP A CA 1
ATOM 766 C C . ASP A 1 98 ? -7.244 -1.476 -20.238 1.00 96.25 98 ASP A C 1
ATOM 768 O O . ASP A 1 98 ? -7.149 -2.476 -20.952 1.00 96.25 98 ASP A O 1
ATOM 772 N N . ALA A 1 99 ? -6.742 -1.446 -18.998 1.00 94.94 99 ALA A N 1
ATOM 773 C CA . ALA A 1 99 ? -6.041 -2.578 -18.400 1.00 94.94 99 ALA A CA 1
ATOM 774 C C . ALA A 1 99 ? -6.969 -3.791 -18.183 1.00 94.94 99 ALA A C 1
ATOM 776 O O . ALA A 1 99 ? -6.567 -4.932 -18.439 1.00 94.94 99 ALA A O 1
ATOM 777 N N . PHE A 1 100 ? -8.215 -3.569 -17.753 1.00 95.06 100 PHE A N 1
ATOM 778 C CA . PHE A 1 100 ? -9.208 -4.643 -17.648 1.00 95.06 100 PHE A CA 1
ATOM 779 C C . PHE A 1 100 ? -9.659 -5.147 -19.022 1.00 95.06 100 PHE A C 1
ATOM 781 O O . PHE A 1 100 ? -9.728 -6.359 -19.224 1.00 95.06 100 PHE A O 1
ATOM 788 N N . ALA A 1 101 ? -9.879 -4.251 -19.986 1.00 94.69 101 ALA A N 1
ATOM 789 C CA . ALA A 1 101 ? -10.297 -4.595 -21.340 1.00 94.69 101 ALA A CA 1
ATOM 790 C C . ALA A 1 101 ? -9.253 -5.455 -22.063 1.00 94.69 101 ALA A C 1
ATOM 792 O O . ALA A 1 101 ? -9.610 -6.459 -22.681 1.00 94.69 101 ALA A O 1
ATOM 793 N N . ILE A 1 102 ? -7.957 -5.127 -21.949 1.00 95.62 102 ILE A N 1
ATOM 794 C CA . ILE A 1 102 ? -6.920 -5.974 -22.551 1.00 95.62 102 ILE A CA 1
ATOM 795 C C . ILE A 1 102 ? -6.857 -7.343 -21.871 1.00 95.62 102 ILE A C 1
ATOM 797 O O . ILE A 1 102 ? -6.668 -8.353 -22.542 1.00 95.62 102 ILE A O 1
ATOM 801 N N . SER A 1 103 ? -7.047 -7.387 -20.549 1.00 94.44 103 SER A N 1
ATOM 802 C CA . SER A 1 103 ? -7.010 -8.636 -19.789 1.00 94.44 103 SER A CA 1
ATOM 803 C C . SER A 1 103 ? -8.145 -9.548 -20.249 1.00 94.44 103 SER A C 1
ATOM 805 O O . SER A 1 103 ? -7.898 -10.697 -20.606 1.00 94.44 103 SER A O 1
ATOM 807 N N . ALA A 1 104 ? -9.357 -8.998 -20.369 1.00 94.56 104 ALA A N 1
ATOM 808 C CA . ALA A 1 104 ? -10.526 -9.698 -20.889 1.00 94.56 104 ALA A CA 1
ATOM 809 C C . ALA A 1 104 ? -10.333 -10.166 -22.341 1.00 94.56 104 ALA A C 1
ATOM 811 O O . ALA A 1 104 ? -10.601 -11.326 -22.647 1.00 94.56 104 ALA A O 1
ATOM 812 N N . ARG A 1 105 ? -9.783 -9.314 -23.224 1.00 96.75 105 ARG A N 1
ATOM 813 C CA . ARG A 1 105 ? -9.475 -9.671 -24.623 1.00 96.75 105 ARG A CA 1
ATOM 814 C C . ARG A 1 105 ? -8.566 -10.899 -24.734 1.00 96.75 105 ARG A C 1
ATOM 816 O O . ARG A 1 105 ? -8.682 -11.652 -25.696 1.00 96.75 105 ARG A O 1
ATOM 823 N N . HIS A 1 106 ? -7.666 -11.091 -23.773 1.00 97.00 106 HIS A N 1
ATOM 824 C CA . HIS A 1 106 ? -6.751 -12.233 -23.722 1.00 97.00 106 HIS A CA 1
ATOM 825 C C . HIS A 1 106 ? -7.233 -13.375 -22.812 1.00 97.00 106 HIS A C 1
ATOM 827 O O . HIS A 1 106 ? -6.462 -14.293 -22.537 1.00 97.00 106 HIS A O 1
ATOM 833 N N . GLY A 1 107 ? -8.480 -13.341 -22.330 1.00 96.12 107 GLY A N 1
ATOM 834 C CA . GLY A 1 107 ? -9.029 -14.376 -21.449 1.00 96.12 107 GLY A CA 1
ATOM 835 C C . GLY A 1 107 ? -8.372 -14.432 -20.064 1.00 96.12 107 GLY A C 1
ATOM 836 O O . GLY A 1 107 ? -8.443 -15.454 -19.382 1.00 96.12 107 GLY A O 1
ATOM 837 N N . LEU A 1 108 ? -7.709 -13.354 -19.634 1.00 94.81 108 LEU A N 1
ATOM 838 C CA . LEU A 1 108 ? -7.093 -13.257 -18.315 1.00 94.81 108 LEU A CA 1
ATOM 839 C C . LEU A 1 108 ? -8.141 -12.864 -17.275 1.00 94.81 108 LEU A C 1
ATOM 841 O O . LEU A 1 108 ? -8.827 -11.849 -17.402 1.00 94.81 108 LEU A O 1
ATOM 845 N N . ARG A 1 109 ? -8.213 -13.645 -16.195 1.00 92.06 109 ARG A N 1
ATOM 846 C CA . ARG A 1 109 ? -9.064 -13.326 -15.046 1.00 92.06 109 ARG A CA 1
ATOM 847 C C . ARG A 1 109 ? -8.421 -12.229 -14.206 1.00 92.06 109 ARG A C 1
ATOM 849 O O . ARG A 1 109 ? -7.245 -12.318 -13.852 1.00 92.06 109 ARG A O 1
ATOM 856 N N . HIS A 1 110 ? -9.204 -11.215 -13.856 1.00 91.81 110 HIS A N 1
ATOM 857 C CA . HIS A 1 110 ? -8.788 -10.207 -12.889 1.00 91.81 110 HIS A CA 1
ATOM 858 C C . HIS A 1 110 ? -8.819 -10.769 -11.458 1.00 91.81 110 HIS A C 1
ATOM 860 O O . HIS A 1 110 ? -9.383 -11.831 -11.192 1.00 91.81 110 HIS A O 1
ATOM 866 N N . ASN A 1 111 ? -8.198 -10.054 -10.515 1.00 93.69 111 ASN A N 1
ATOM 867 C CA . ASN A 1 111 ? -8.258 -10.435 -9.106 1.00 93.69 111 ASN A CA 1
ATOM 868 C C . ASN A 1 111 ? -9.707 -10.298 -8.581 1.00 93.69 111 ASN A C 1
ATOM 870 O O . ASN A 1 111 ? -10.251 -9.197 -8.686 1.00 93.69 111 ASN A O 1
ATOM 874 N N . PRO A 1 112 ? -10.307 -11.342 -7.973 1.00 93.62 112 PRO A N 1
ATOM 875 C CA . PRO A 1 112 ? -11.686 -11.296 -7.475 1.00 93.62 112 PRO A CA 1
ATOM 876 C C . PRO A 1 112 ? -11.967 -10.174 -6.471 1.00 93.62 112 PRO A C 1
ATOM 878 O O . PRO A 1 112 ? -13.095 -9.730 -6.343 1.00 93.62 112 PRO A O 1
ATOM 881 N N . LEU A 1 113 ? -10.960 -9.647 -5.773 1.00 94.19 113 LEU A N 1
ATOM 882 C CA . LEU A 1 113 ? -11.172 -8.530 -4.850 1.00 94.19 113 LEU A CA 1
ATOM 883 C C . LEU A 1 113 ? -11.698 -7.264 -5.559 1.00 94.19 113 LEU A C 1
ATOM 885 O O . LEU A 1 113 ? -12.392 -6.463 -4.935 1.00 94.19 113 LEU A O 1
ATOM 889 N N . TYR A 1 114 ? -11.446 -7.106 -6.864 1.00 94.38 114 TYR A N 1
ATOM 890 C CA . TYR A 1 114 ? -12.015 -6.010 -7.656 1.00 94.38 114 TYR A CA 1
ATOM 891 C C . TYR A 1 114 ? -13.536 -6.109 -7.865 1.00 94.38 114 TYR A C 1
ATOM 893 O O . TYR A 1 114 ? -14.151 -5.108 -8.236 1.00 94.38 114 TYR A O 1
ATOM 901 N N . THR A 1 115 ? -14.141 -7.276 -7.620 1.00 93.75 115 THR A N 1
ATOM 902 C CA . THR A 1 115 ? -15.600 -7.491 -7.616 1.00 93.75 115 THR A CA 1
ATOM 903 C C . THR A 1 115 ? -16.184 -7.504 -6.199 1.00 93.75 115 THR A C 1
ATOM 905 O O . THR A 1 115 ? -17.369 -7.760 -6.011 1.00 93.75 115 THR A O 1
ATOM 908 N N . MET A 1 116 ? -15.363 -7.218 -5.182 1.00 93.00 116 MET A N 1
ATOM 909 C CA . MET A 1 116 ? -15.729 -7.271 -3.760 1.00 93.00 116 MET A CA 1
ATOM 910 C C . MET A 1 116 ? -15.641 -5.906 -3.051 1.00 93.00 116 MET A C 1
ATOM 912 O O . MET A 1 116 ? -15.671 -5.832 -1.822 1.00 93.00 116 MET A O 1
ATOM 916 N N . GLY A 1 117 ? -15.544 -4.819 -3.813 1.00 90.44 117 GLY A N 1
ATOM 917 C CA . GLY A 1 117 ? -15.517 -3.440 -3.327 1.00 90.44 117 GLY A CA 1
ATOM 918 C C . GLY A 1 117 ? -14.111 -2.867 -3.134 1.00 90.44 117 GLY A C 1
ATOM 919 O O . GLY A 1 117 ? -13.977 -1.736 -2.659 1.00 90.44 117 GLY A O 1
ATOM 920 N N . MET A 1 118 ? -13.055 -3.611 -3.491 1.00 92.44 118 MET A N 1
ATOM 921 C CA . MET A 1 118 ? -11.668 -3.144 -3.405 1.00 92.44 118 MET A CA 1
ATOM 922 C C . MET A 1 118 ? -11.256 -2.484 -4.716 1.00 92.44 118 MET A C 1
ATOM 924 O O . MET A 1 118 ? -11.200 -3.127 -5.761 1.00 92.44 118 MET A O 1
ATOM 928 N N . SER A 1 119 ? -10.888 -1.207 -4.661 1.00 90.44 119 SER A N 1
ATOM 929 C CA . SER A 1 119 ? -10.399 -0.489 -5.840 1.00 90.44 119 SER A CA 1
ATOM 930 C C . SER A 1 119 ? -8.890 -0.576 -5.987 1.00 90.44 119 SER A C 1
ATOM 932 O O . SER A 1 119 ? -8.350 -0.418 -7.081 1.00 90.44 119 SER A O 1
ATOM 934 N N . ARG A 1 120 ? -8.173 -0.886 -4.903 1.00 88.75 120 ARG A N 1
ATOM 935 C CA . ARG A 1 120 ? -6.749 -1.225 -4.967 1.00 88.75 120 ARG A CA 1
ATOM 936 C C . ARG A 1 120 ? -6.455 -2.494 -4.195 1.00 88.75 120 ARG A C 1
ATOM 938 O O . ARG A 1 120 ? -6.470 -2.515 -2.967 1.00 88.75 120 ARG A O 1
ATOM 945 N N . VAL A 1 121 ? -6.078 -3.527 -4.935 1.00 90.06 121 VAL A N 1
ATOM 946 C CA . VAL A 1 121 ? -5.663 -4.799 -4.356 1.00 90.06 121 VAL A CA 1
ATOM 947 C C . VAL A 1 121 ? -4.19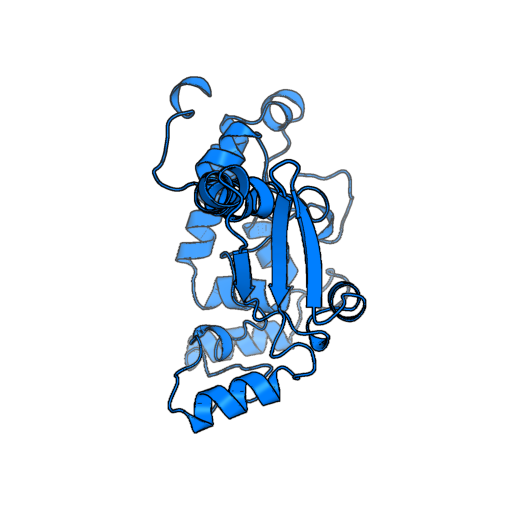1 -4.726 -3.954 1.00 90.06 121 VAL A C 1
ATOM 949 O O . VAL A 1 121 ? -3.305 -4.490 -4.773 1.00 90.06 121 VAL A O 1
ATOM 952 N N . GLY A 1 122 ? -3.934 -4.893 -2.660 1.00 85.25 122 GLY A N 1
ATOM 953 C CA . GLY A 1 122 ? -2.605 -4.856 -2.057 1.00 85.25 122 GLY A CA 1
ATOM 954 C C . GLY A 1 122 ? -2.591 -5.643 -0.749 1.00 85.25 122 GLY A C 1
ATOM 955 O O . GLY A 1 122 ? -3.274 -6.653 -0.630 1.00 85.25 122 GLY A O 1
ATOM 956 N N . CYS A 1 123 ? -1.827 -5.186 0.244 1.00 85.25 123 CYS A N 1
ATOM 957 C CA . CYS A 1 123 ? -1.840 -5.806 1.571 1.00 85.25 123 CYS A CA 1
ATOM 958 C C . CYS A 1 123 ? -3.218 -5.634 2.241 1.00 85.25 123 CYS A C 1
ATOM 960 O O . CYS A 1 123 ? -3.809 -4.559 2.139 1.00 85.25 123 CYS A O 1
ATOM 962 N N . SER A 1 124 ? -3.690 -6.647 2.969 1.00 80.75 124 SER A N 1
ATOM 963 C CA . SER A 1 124 ? -4.882 -6.553 3.822 1.00 80.75 124 SER A CA 1
ATOM 964 C C . SER A 1 124 ? -4.474 -6.277 5.281 1.00 80.75 124 SER A C 1
ATOM 966 O O . SER A 1 124 ? -3.523 -6.885 5.761 1.00 80.75 124 SER A O 1
ATOM 968 N N . THR A 1 125 ? -5.075 -5.352 6.029 1.00 80.69 125 THR A N 1
ATOM 969 C CA . THR A 1 125 ? -5.572 -4.062 5.539 1.00 80.69 125 THR A CA 1
ATOM 970 C C . THR A 1 125 ? -4.372 -3.139 5.288 1.00 80.69 125 THR A C 1
ATOM 972 O O . THR A 1 125 ? -3.441 -3.038 6.082 1.00 80.69 125 THR A O 1
ATOM 975 N N . CYS A 1 126 ? -4.317 -2.477 4.136 1.00 87.81 126 CYS A N 1
ATOM 976 C CA . CYS A 1 126 ? -3.215 -1.565 3.834 1.00 87.81 126 CYS A CA 1
ATOM 977 C C . CYS A 1 126 ? -3.392 -0.252 4.605 1.00 87.81 126 CYS A C 1
ATOM 979 O O . CYS A 1 126 ? -4.503 0.248 4.736 1.00 87.81 126 CYS A O 1
ATOM 981 N N . ILE A 1 127 ? -2.295 0.409 4.970 1.00 87.56 127 ILE A N 1
ATOM 982 C CA . ILE A 1 127 ? -2.321 1.766 5.552 1.00 87.56 127 ILE A CA 1
ATOM 983 C C . ILE A 1 127 ? -2.986 2.814 4.640 1.00 87.56 127 ILE A C 1
ATOM 985 O O . ILE A 1 127 ? -3.293 3.921 5.068 1.00 87.56 127 ILE A O 1
ATOM 989 N N . MET A 1 128 ? -3.146 2.480 3.356 1.00 86.88 128 MET A N 1
ATOM 990 C CA . MET A 1 128 ? -3.784 3.307 2.335 1.00 86.88 128 MET A CA 1
ATOM 991 C C . MET A 1 128 ? -5.235 2.888 2.051 1.00 86.88 128 MET A C 1
ATOM 993 O O . MET A 1 128 ? -5.794 3.370 1.067 1.00 86.88 128 MET A O 1
ATOM 997 N N . VAL A 1 129 ? -5.814 1.973 2.834 1.00 88.81 129 VAL A N 1
ATOM 998 C CA . VAL A 1 129 ? -7.190 1.487 2.657 1.00 88.81 129 VAL A CA 1
ATOM 999 C C . VAL A 1 129 ? -8.185 2.650 2.6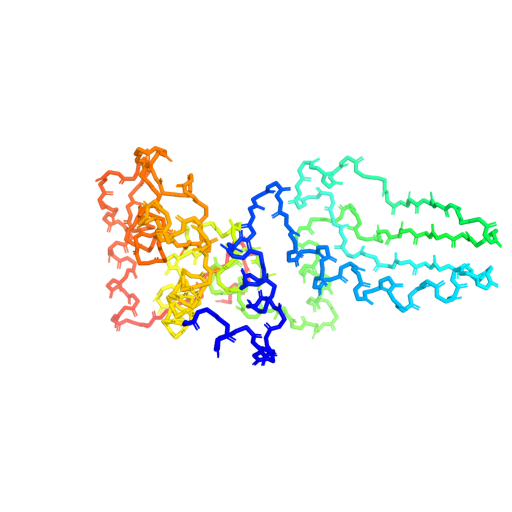94 1.00 88.81 129 VAL A C 1
ATOM 1001 O O . VAL A 1 129 ? -8.057 3.577 3.499 1.00 88.81 129 VAL A O 1
ATOM 1004 N N . ARG A 1 130 ? -9.169 2.640 1.793 1.00 88.31 130 ARG A N 1
ATOM 1005 C CA . ARG A 1 130 ? -10.260 3.624 1.800 1.00 88.31 130 ARG A CA 1
ATOM 1006 C C . ARG A 1 130 ? -11.300 3.251 2.859 1.00 88.31 130 ARG A C 1
ATOM 1008 O O . ARG A 1 130 ? -11.478 2.084 3.189 1.00 88.31 130 ARG A O 1
ATOM 1015 N N . LYS A 1 131 ? -12.069 4.238 3.328 1.00 88.56 131 LYS A N 1
ATOM 1016 C CA . LYS A 1 131 ? -13.149 4.031 4.313 1.00 88.56 131 LYS A CA 1
ATOM 1017 C C . LYS A 1 131 ? -14.140 2.933 3.891 1.00 88.56 131 LYS A C 1
ATOM 1019 O O . LYS A 1 131 ? -14.482 2.079 4.698 1.00 88.56 131 LYS A O 1
ATOM 1024 N N . ARG A 1 132 ? -14.564 2.939 2.620 1.00 88.62 132 ARG A N 1
ATOM 1025 C CA . ARG A 1 132 ? -15.456 1.917 2.041 1.00 88.62 132 ARG A CA 1
ATOM 1026 C C . ARG A 1 132 ? -14.813 0.530 2.019 1.00 88.62 132 ARG A C 1
ATOM 1028 O O . ARG A 1 132 ? -15.438 -0.430 2.447 1.00 88.62 132 ARG A O 1
ATOM 1035 N N . GLU A 1 133 ? -13.559 0.442 1.579 1.00 91.00 133 GLU A N 1
ATOM 1036 C CA . GLU A 1 133 ? -12.815 -0.822 1.539 1.00 91.00 133 GLU A CA 1
ATOM 1037 C C . GLU A 1 133 ? -12.657 -1.413 2.944 1.00 91.00 133 GLU A C 1
ATOM 1039 O O . GLU A 1 133 ? -12.792 -2.616 3.118 1.00 91.00 133 GLU A O 1
ATOM 1044 N N . LEU A 1 134 ? -12.420 -0.577 3.962 1.00 90.56 134 LEU A N 1
ATOM 1045 C CA . LEU A 1 134 ? -12.305 -1.030 5.348 1.00 90.56 134 LEU A CA 1
ATOM 1046 C C . LEU A 1 134 ? -13.607 -1.667 5.864 1.00 90.56 134 LEU A C 1
ATOM 1048 O O . LEU A 1 134 ? -13.553 -2.709 6.517 1.00 90.56 134 LEU A O 1
ATOM 1052 N N . ARG A 1 135 ? -14.773 -1.100 5.517 1.00 89.12 135 ARG A N 1
ATOM 1053 C CA . ARG A 1 135 ? -16.069 -1.745 5.793 1.00 89.12 135 ARG A CA 1
ATOM 1054 C C . ARG A 1 135 ? -16.183 -3.088 5.086 1.00 89.12 135 ARG A C 1
ATOM 1056 O O . ARG A 1 135 ? -16.517 -4.079 5.730 1.00 89.12 135 ARG A O 1
ATOM 1063 N N . ALA A 1 136 ? -15.874 -3.117 3.789 1.00 90.44 136 ALA A N 1
ATOM 1064 C CA . ALA A 1 136 ? -15.949 -4.331 2.985 1.00 90.44 136 ALA A CA 1
ATOM 1065 C C . ALA A 1 136 ? -15.048 -5.439 3.553 1.00 90.44 136 ALA A C 1
ATOM 1067 O O . ALA A 1 136 ? -15.491 -6.577 3.660 1.00 90.44 136 ALA A O 1
ATOM 1068 N N . TRP A 1 137 ? -13.836 -5.105 4.014 1.00 91.75 137 TRP A N 1
ATOM 1069 C CA . TRP A 1 137 ? -12.964 -6.035 4.740 1.00 91.75 137 TRP A CA 1
ATOM 1070 C C . TRP A 1 137 ? -13.643 -6.600 5.990 1.00 91.75 137 TRP A C 1
ATOM 1072 O O . TRP A 1 137 ? -13.635 -7.812 6.178 1.00 91.75 137 TRP A O 1
ATOM 1082 N N . SER A 1 138 ? -14.281 -5.753 6.804 1.00 91.56 138 SER A N 1
ATOM 1083 C CA . SER A 1 138 ? -14.952 -6.206 8.030 1.00 91.56 138 SER A CA 1
ATOM 1084 C C . SER A 1 138 ? -16.147 -7.132 7.783 1.00 91.56 138 SER A C 1
ATOM 1086 O O . SER A 1 138 ? -16.418 -7.995 8.609 1.00 91.56 138 SER A O 1
ATOM 1088 N N . MET A 1 139 ? -16.847 -6.965 6.657 1.00 90.06 139 MET A N 1
ATOM 1089 C CA . MET A 1 139 ? -18.020 -7.772 6.303 1.00 90.06 139 MET A CA 1
ATOM 1090 C C . MET A 1 139 ? -17.633 -9.065 5.581 1.00 90.06 139 MET A C 1
ATOM 1092 O O . MET A 1 139 ? -18.176 -10.123 5.874 1.00 90.06 139 MET A O 1
ATOM 1096 N N . ARG A 1 140 ? -16.694 -8.989 4.631 1.00 91.62 140 ARG A N 1
ATOM 1097 C CA . ARG A 1 140 ? -16.329 -10.117 3.759 1.00 91.62 140 ARG A CA 1
ATOM 1098 C C . ARG A 1 140 ? -15.250 -11.014 4.359 1.00 91.62 140 ARG A C 1
ATOM 1100 O O . ARG A 1 140 ? -15.197 -12.196 4.043 1.00 91.62 140 ARG A O 1
ATOM 1107 N N . PHE A 1 141 ? -14.374 -10.454 5.192 1.00 93.19 141 PHE A N 1
ATOM 1108 C CA . PHE A 1 141 ? -13.149 -11.113 5.648 1.00 93.19 141 PHE A CA 1
ATOM 1109 C C . PHE A 1 141 ? -12.871 -10.837 7.138 1.00 93.19 141 PHE A C 1
ATOM 1111 O O . PHE A 1 141 ? -11.832 -10.262 7.479 1.00 93.19 141 PHE A O 1
ATOM 1118 N N . PRO A 1 142 ? -13.761 -11.256 8.057 1.00 92.50 142 PRO A N 1
ATOM 1119 C CA . PRO A 1 142 ? -13.582 -11.019 9.492 1.00 92.50 142 PRO A CA 1
ATOM 1120 C C . PRO A 1 142 ? -12.268 -11.605 10.038 1.00 92.50 142 PRO A C 1
ATOM 1122 O O . PRO A 1 142 ? -11.602 -10.962 10.844 1.00 92.50 142 PRO A O 1
ATOM 1125 N N . ALA A 1 143 ? -11.810 -12.747 9.514 1.00 94.56 143 ALA A N 1
ATOM 1126 C CA . ALA A 1 143 ? -10.529 -13.341 9.904 1.00 94.56 143 ALA A CA 1
ATOM 1127 C C . ALA A 1 143 ? -9.317 -12.424 9.627 1.00 94.56 143 ALA A C 1
ATOM 1129 O O . ALA A 1 143 ? -8.330 -12.447 10.360 1.00 94.56 143 ALA A O 1
ATOM 1130 N N . GLU A 1 144 ? -9.383 -11.573 8.597 1.00 93.50 144 GLU A N 1
ATOM 1131 C CA . GLU A 1 144 ? -8.321 -10.603 8.311 1.00 93.50 144 GLU A CA 1
ATOM 1132 C C . GLU A 1 144 ? -8.313 -9.455 9.326 1.00 93.50 144 GLU A C 1
ATOM 1134 O O . GLU A 1 144 ? -7.248 -8.938 9.664 1.00 93.50 144 GLU A O 1
ATOM 1139 N N . VAL A 1 145 ? -9.483 -9.086 9.855 1.00 92.88 145 VAL A N 1
ATOM 1140 C CA . VAL A 1 145 ? -9.601 -8.132 10.965 1.00 92.88 145 VAL A CA 1
ATOM 1141 C C . VAL A 1 145 ? -8.970 -8.716 12.225 1.00 92.88 145 VAL A C 1
ATOM 1143 O O . VAL A 1 145 ? -8.164 -8.042 12.865 1.00 92.88 145 VAL A O 1
ATOM 1146 N N . ASP A 1 146 ? -9.268 -9.978 12.538 1.00 94.88 146 ASP A N 1
ATOM 1147 C CA . ASP A 1 146 ? -8.697 -10.675 13.694 1.00 94.88 146 ASP A CA 1
ATOM 1148 C C . ASP A 1 146 ? -7.172 -10.780 13.590 1.00 94.88 146 ASP A C 1
ATOM 1150 O O . ASP A 1 146 ? -6.452 -10.509 14.553 1.00 94.88 146 ASP A O 1
ATOM 1154 N N . ARG A 1 147 ? -6.664 -11.079 12.390 1.00 95.25 147 ARG A N 1
ATOM 1155 C CA . ARG A 1 147 ? -5.226 -11.102 12.110 1.00 95.25 147 ARG A CA 1
ATOM 1156 C C . ARG A 1 147 ? -4.575 -9.739 12.347 1.00 95.25 147 ARG A C 1
ATOM 1158 O O . ARG A 1 147 ? -3.510 -9.674 12.956 1.00 95.25 147 ARG A O 1
ATOM 1165 N N . VAL A 1 148 ? -5.187 -8.649 11.875 1.00 93.69 148 VAL A N 1
ATOM 1166 C CA . VAL A 1 148 ? -4.664 -7.293 12.116 1.00 93.69 148 VAL A CA 1
ATOM 1167 C C . VAL A 1 148 ? -4.716 -6.948 13.603 1.00 93.69 148 VAL A C 1
ATOM 1169 O O . VAL A 1 148 ? -3.735 -6.416 14.114 1.00 93.69 148 VAL A O 1
ATOM 1172 N N . ARG A 1 149 ? -5.793 -7.305 14.313 1.00 93.38 149 ARG A N 1
ATOM 1173 C CA . ARG A 1 149 ? -5.911 -7.100 15.766 1.00 93.38 149 ARG A CA 1
ATOM 1174 C C . ARG A 1 149 ? -4.779 -7.796 16.521 1.00 93.38 149 ARG A C 1
ATOM 1176 O O . ARG A 1 149 ? -4.162 -7.204 17.405 1.00 93.38 149 ARG A O 1
ATOM 1183 N N . GLU A 1 150 ? -4.460 -9.029 16.139 1.00 94.50 150 GLU A N 1
ATOM 1184 C CA . GLU A 1 150 ? -3.347 -9.766 16.738 1.00 94.50 150 GLU A CA 1
ATOM 1185 C C . GLU A 1 150 ? -1.992 -9.120 16.421 1.00 94.50 150 GLU A C 1
ATOM 1187 O O . GLU A 1 150 ? -1.131 -9.004 17.292 1.00 94.50 150 GLU A O 1
ATOM 1192 N N . TRP A 1 151 ? -1.798 -8.623 15.199 1.00 94.44 151 TRP A N 1
ATOM 1193 C CA . TRP A 1 151 ? -0.576 -7.899 14.851 1.00 94.44 151 TRP A CA 1
ATOM 1194 C C . TRP A 1 151 ? -0.435 -6.599 15.647 1.00 94.44 151 TRP A C 1
ATOM 1196 O O . TRP A 1 151 ? 0.661 -6.292 16.113 1.00 94.44 151 TRP A O 1
ATOM 1206 N N . GLU A 1 152 ? -1.523 -5.848 15.839 1.00 93.25 152 GLU A N 1
ATOM 1207 C CA . GLU A 1 152 ? -1.544 -4.653 16.693 1.00 93.25 152 GLU A CA 1
ATOM 1208 C C . GLU A 1 152 ? -1.127 -4.990 18.128 1.00 93.25 152 GLU A C 1
ATOM 1210 O O . GLU A 1 152 ? -0.324 -4.270 18.727 1.00 93.25 152 GLU A O 1
ATOM 1215 N N . ARG A 1 153 ? -1.573 -6.132 18.663 1.00 92.81 153 ARG A N 1
ATOM 1216 C CA . ARG A 1 153 ? -1.148 -6.628 19.977 1.00 92.81 153 ARG A CA 1
ATOM 1217 C C . ARG A 1 153 ? 0.346 -6.965 20.010 1.00 92.81 153 ARG A C 1
ATOM 1219 O O . ARG A 1 153 ? 1.062 -6.464 20.877 1.00 92.81 153 ARG A O 1
ATOM 1226 N N . LEU A 1 154 ? 0.832 -7.782 19.074 1.00 93.94 154 LEU A N 1
ATOM 1227 C CA . LEU A 1 154 ? 2.229 -8.234 19.029 1.00 93.94 154 LEU A CA 1
ATOM 1228 C C . LEU A 1 154 ? 3.213 -7.072 18.872 1.00 93.94 154 LEU A C 1
ATOM 1230 O O . LEU A 1 154 ? 4.189 -6.977 19.616 1.00 93.94 154 LEU A O 1
ATOM 1234 N N . VAL A 1 155 ? 2.934 -6.150 17.949 1.00 93.69 155 VAL A N 1
ATOM 1235 C CA . VAL A 1 155 ? 3.794 -4.983 17.711 1.00 93.69 155 VAL A CA 1
ATOM 1236 C C . VAL A 1 155 ? 3.783 -4.044 18.922 1.00 93.69 155 VAL A C 1
ATOM 1238 O O . VAL A 1 155 ? 4.825 -3.492 19.276 1.00 93.69 155 VAL A O 1
ATOM 1241 N N . SER A 1 156 ? 2.652 -3.919 19.621 1.00 91.88 156 SER A N 1
ATOM 1242 C CA . SER A 1 156 ? 2.554 -3.131 20.857 1.00 91.88 156 SER A CA 1
ATOM 1243 C C . SER A 1 156 ? 3.438 -3.687 21.978 1.00 91.88 156 SER A C 1
ATOM 1245 O O . SER A 1 156 ? 4.070 -2.912 22.692 1.00 91.88 156 SER A O 1
ATOM 1247 N N . LEU A 1 157 ? 3.558 -5.016 22.097 1.00 92.38 157 LEU A N 1
ATOM 1248 C CA . LEU A 1 157 ? 4.392 -5.673 23.116 1.00 92.38 157 LEU A CA 1
ATOM 1249 C C . LEU A 1 157 ? 5.898 -5.447 22.932 1.00 92.38 157 LEU A C 1
ATOM 1251 O O . LEU A 1 157 ? 6.659 -5.543 23.897 1.00 92.38 157 LEU A O 1
ATOM 1255 N N . VAL A 1 158 ? 6.337 -5.154 21.708 1.00 92.94 158 VAL A N 1
ATOM 1256 C CA . VAL A 1 158 ? 7.743 -4.846 21.392 1.00 92.94 158 VAL A CA 1
ATOM 1257 C C . VAL A 1 158 ? 7.983 -3.346 21.184 1.00 92.94 158 VAL A C 1
ATOM 1259 O O . VAL A 1 158 ? 9.124 -2.909 21.025 1.00 92.94 158 VAL A O 1
ATOM 1262 N N . SER A 1 159 ? 6.929 -2.527 21.208 1.00 91.81 159 SER A N 1
ATOM 1263 C CA . SER A 1 159 ? 7.030 -1.092 20.967 1.00 91.81 159 SER A CA 1
ATOM 1264 C C . SER A 1 159 ? 7.478 -0.329 22.209 1.00 91.81 159 SER A C 1
ATOM 1266 O O . SER A 1 159 ? 6.773 -0.240 23.215 1.00 91.81 159 SER A O 1
ATOM 1268 N N . ARG A 1 160 ? 8.622 0.356 22.095 1.00 87.94 160 ARG A N 1
ATOM 1269 C CA . ARG A 1 160 ? 9.089 1.301 23.124 1.00 87.94 160 ARG A CA 1
ATOM 1270 C C . ARG A 1 160 ? 8.095 2.437 23.365 1.00 87.94 160 ARG A C 1
ATOM 1272 O O . ARG A 1 160 ? 7.945 2.881 24.497 1.00 87.94 160 ARG A O 1
ATOM 1279 N N . ARG A 1 161 ? 7.410 2.908 22.315 1.00 84.00 161 ARG A N 1
ATOM 1280 C CA . ARG A 1 161 ? 6.420 3.987 22.442 1.00 84.00 161 ARG A CA 1
ATOM 1281 C C . ARG A 1 161 ? 5.241 3.535 23.294 1.00 84.00 161 ARG A C 1
ATOM 1283 O O . ARG A 1 161 ? 4.817 4.284 24.164 1.00 84.00 161 ARG A O 1
ATOM 1290 N N . THR A 1 162 ? 4.748 2.321 23.065 1.00 85.81 162 THR A N 1
ATOM 1291 C CA . THR A 1 162 ? 3.669 1.750 23.875 1.00 85.81 162 THR A CA 1
ATOM 1292 C C . THR A 1 162 ? 4.097 1.575 25.323 1.00 85.81 162 THR A C 1
ATOM 1294 O O . THR A 1 162 ? 3.359 1.977 26.215 1.00 85.81 162 THR A O 1
ATOM 1297 N N . ALA A 1 163 ? 5.307 1.064 25.564 1.00 85.38 163 ALA A N 1
ATOM 1298 C CA . ALA A 1 163 ? 5.822 0.880 26.918 1.00 85.38 163 ALA A CA 1
ATOM 1299 C C . ALA A 1 163 ? 5.938 2.196 27.714 1.00 85.38 163 ALA A C 1
ATOM 1301 O O . ALA A 1 163 ? 5.701 2.197 28.916 1.00 85.38 163 ALA A O 1
ATOM 1302 N N . VAL A 1 164 ? 6.293 3.307 27.057 1.00 84.69 164 VAL A N 1
ATOM 1303 C CA . VAL A 1 164 ? 6.486 4.610 27.723 1.00 84.69 164 VAL A CA 1
ATOM 1304 C C . VAL A 1 164 ? 5.190 5.418 27.823 1.00 84.69 164 VAL A C 1
ATOM 1306 O O . VAL A 1 164 ? 4.929 6.025 28.855 1.00 84.69 164 VAL A O 1
ATOM 1309 N N . ALA A 1 165 ? 4.388 5.454 26.758 1.00 81.88 165 ALA A N 1
ATOM 1310 C CA . ALA A 1 165 ? 3.240 6.357 26.639 1.00 81.88 165 ALA A CA 1
ATOM 1311 C C . ALA A 1 165 ? 1.875 5.654 26.746 1.00 81.88 165 ALA A C 1
ATOM 1313 O O . ALA A 1 165 ? 0.850 6.294 26.534 1.00 81.88 165 ALA A O 1
ATOM 1314 N N . GLY A 1 166 ? 1.835 4.331 26.956 1.00 80.56 166 GLY A N 1
ATOM 1315 C CA . GLY A 1 166 ? 0.590 3.543 26.979 1.00 80.56 166 GLY A CA 1
ATOM 1316 C C . GLY A 1 166 ? -0.174 3.524 25.647 1.00 80.56 166 GLY A C 1
ATOM 1317 O O . GLY A 1 166 ? -1.295 3.036 25.563 1.00 80.56 166 GLY A O 1
ATOM 1318 N N . THR A 1 167 ? 0.427 4.069 24.591 1.00 78.06 167 THR A N 1
ATOM 1319 C CA . THR A 1 167 ? -0.179 4.226 23.272 1.00 78.06 167 THR A CA 1
ATOM 1320 C C . THR A 1 167 ? -0.179 2.894 22.521 1.00 78.06 167 THR A C 1
ATOM 1322 O O . THR A 1 167 ? 0.911 2.373 22.266 1.00 78.06 167 THR A O 1
ATOM 1325 N N . PRO A 1 168 ? -1.331 2.348 22.092 1.00 81.12 168 PRO A N 1
ATOM 1326 C CA . PRO A 1 168 ? -1.340 1.132 21.289 1.00 81.12 168 PRO A CA 1
ATOM 1327 C C . PRO A 1 168 ? -0.721 1.386 19.912 1.00 81.12 168 PRO A C 1
ATOM 1329 O O . PRO A 1 168 ? -0.772 2.491 19.364 1.00 81.12 168 PRO A O 1
ATOM 1332 N N . THR A 1 169 ? -0.123 0.350 19.333 1.00 87.25 169 THR A N 1
ATOM 1333 C CA . THR A 1 169 ? 0.298 0.398 17.932 1.00 87.25 169 THR A CA 1
ATOM 1334 C C . THR A 1 169 ? -0.870 0.017 17.039 1.00 87.25 169 THR A C 1
ATOM 1336 O O . THR A 1 169 ? -1.559 -0.963 17.295 1.00 87.25 169 THR A O 1
ATOM 1339 N N . SER A 1 170 ? -1.085 0.801 15.985 1.00 88.06 170 SER A N 1
ATOM 1340 C CA . SER A 1 170 ? -2.118 0.532 14.990 1.00 88.06 170 SER A CA 1
ATOM 1341 C C . SER A 1 170 ? -1.526 0.473 13.591 1.00 88.06 170 SER A C 1
ATOM 1343 O O . SER A 1 170 ? -0.634 1.261 13.249 1.00 88.06 170 SER A O 1
ATOM 1345 N N . LEU A 1 171 ? -2.048 -0.454 12.786 1.00 87.12 171 LEU A N 1
ATOM 1346 C CA . LEU A 1 171 ? -1.751 -0.541 11.360 1.00 87.12 171 LEU A CA 1
ATOM 1347 C C . LEU A 1 171 ? -2.324 0.658 10.598 1.00 87.12 171 LEU A C 1
ATOM 1349 O O . LEU A 1 171 ? -1.745 1.104 9.606 1.00 87.12 171 LEU A O 1
ATOM 1353 N N . LEU A 1 172 ? -3.438 1.209 11.071 1.00 84.06 172 LEU A N 1
ATOM 1354 C CA . LEU A 1 172 ? -4.076 2.373 10.486 1.00 84.06 172 LEU A CA 1
ATOM 1355 C C . LEU A 1 172 ? -3.550 3.635 11.185 1.00 84.06 172 LEU A C 1
ATOM 1357 O O . LEU A 1 172 ? -3.656 3.778 12.400 1.00 84.06 172 LEU A O 1
ATOM 1361 N N . PRO A 1 173 ? -2.941 4.578 10.448 1.00 68.06 173 PRO A N 1
ATOM 1362 C CA . PRO A 1 173 ? -2.332 5.740 11.076 1.00 68.06 173 PRO A CA 1
ATOM 1363 C C . PRO A 1 173 ? -3.401 6.606 11.756 1.00 68.06 173 PRO A C 1
ATOM 1365 O O . PRO A 1 173 ? -4.517 6.718 11.258 1.00 68.06 173 PRO A O 1
ATOM 1368 N N . ALA A 1 174 ? -3.047 7.285 12.853 1.00 60.88 174 ALA A N 1
ATOM 1369 C CA . ALA A 1 174 ? -3.986 8.091 13.637 1.00 60.88 174 ALA A CA 1
ATOM 1370 C C . ALA A 1 174 ? -4.903 9.015 12.806 1.00 60.88 174 ALA A C 1
ATOM 1372 O O . ALA A 1 174 ? -6.091 9.063 13.111 1.00 60.88 174 ALA A O 1
ATOM 1373 N N . PRO A 1 175 ? -4.455 9.720 11.743 1.00 63.88 175 PRO A N 1
ATOM 1374 C CA . PRO A 1 175 ? -5.329 10.564 10.920 1.00 63.88 175 PRO A CA 1
ATOM 1375 C C . PRO A 1 175 ? -6.427 9.821 10.145 1.00 63.88 175 PRO A C 1
ATOM 1377 O O . PRO A 1 175 ? -7.287 10.483 9.572 1.00 63.88 175 PRO A O 1
ATOM 1380 N N . THR A 1 176 ? -6.391 8.487 10.086 1.00 67.19 176 THR A N 1
ATOM 1381 C CA . THR A 1 176 ? -7.417 7.674 9.423 1.00 67.19 176 THR A CA 1
ATOM 1382 C C . THR A 1 176 ? -8.770 7.816 10.112 1.00 67.19 176 THR A C 1
ATOM 1384 O O . THR A 1 176 ? -9.784 7.884 9.426 1.00 67.19 176 THR A O 1
ATOM 1387 N N . VAL A 1 177 ? -8.788 7.927 11.444 1.00 70.81 177 VAL A N 1
ATOM 1388 C CA . VAL A 1 177 ? -10.012 8.122 12.230 1.00 70.81 177 VAL A CA 1
ATOM 1389 C C . VAL A 1 177 ? -10.089 9.589 12.696 1.00 70.81 177 VAL A C 1
ATOM 1391 O O . VAL A 1 177 ? -9.128 10.087 13.292 1.00 70.81 177 VAL A O 1
ATOM 1394 N N . PRO A 1 178 ? -11.180 10.328 12.402 1.00 67.19 178 PRO A N 1
ATOM 1395 C CA . PRO A 1 178 ? -11.421 11.675 12.918 1.00 67.19 178 PRO A CA 1
ATOM 1396 C C . PRO A 1 178 ? -11.440 11.710 14.451 1.00 67.19 178 PRO A C 1
ATOM 1398 O O . PRO A 1 178 ? -11.926 10.781 15.082 1.00 67.19 178 PRO A O 1
ATOM 1401 N N . GLY A 1 179 ? -10.952 12.802 15.042 1.00 66.50 179 GLY A N 1
ATOM 1402 C CA . GLY A 1 179 ? -10.865 12.986 16.496 1.00 66.50 179 GLY A CA 1
ATOM 1403 C C . GLY A 1 179 ? -9.627 13.794 16.892 1.00 66.50 179 GLY A C 1
ATOM 1404 O O . GLY A 1 179 ? -8.973 14.389 16.022 1.00 66.50 179 GLY A O 1
ATOM 1405 N N . ASP A 1 180 ? -9.246 13.739 18.168 1.00 63.00 180 ASP A N 1
ATOM 1406 C CA . ASP A 1 180 ? -8.011 14.348 18.683 1.00 63.00 180 ASP A CA 1
ATOM 1407 C C . ASP A 1 180 ? -6.761 13.641 18.142 1.00 63.00 180 ASP A C 1
ATOM 1409 O O . ASP A 1 180 ? -6.602 12.433 18.319 1.00 63.00 180 ASP A O 1
ATOM 1413 N N . ARG A 1 181 ? -5.909 14.374 17.414 1.00 62.91 181 ARG A N 1
ATOM 1414 C CA . ARG A 1 181 ? -4.715 13.830 16.739 1.00 62.91 181 ARG A CA 1
ATOM 1415 C C . ARG A 1 181 ? -3.707 13.222 17.712 1.00 62.91 181 ARG A C 1
ATOM 1417 O O . ARG A 1 181 ? -2.930 12.367 17.277 1.00 62.91 181 ARG A O 1
ATOM 1424 N N . ASP A 1 182 ? -3.769 13.636 18.970 1.00 61.69 182 ASP A N 1
ATOM 1425 C CA . ASP A 1 182 ? -2.886 13.182 20.036 1.00 61.69 182 ASP A CA 1
ATOM 1426 C C . ASP A 1 182 ? -3.445 11.943 20.762 1.00 61.69 182 ASP A C 1
ATOM 1428 O O . ASP A 1 182 ? -2.704 11.236 21.444 1.00 61.69 182 ASP A O 1
ATOM 1432 N N . ASP A 1 183 ? -4.711 11.578 20.515 1.00 66.69 183 ASP A N 1
ATOM 1433 C CA . ASP A 1 183 ? -5.252 10.276 20.899 1.00 66.69 183 ASP A CA 1
ATOM 1434 C C . ASP A 1 183 ? -4.754 9.204 19.923 1.00 66.69 183 ASP A C 1
ATOM 1436 O O . ASP A 1 183 ? -5.274 8.992 18.827 1.00 66.69 183 ASP A O 1
ATOM 1440 N N . HIS A 1 184 ? -3.703 8.503 20.319 1.00 60.88 184 HIS A N 1
ATOM 1441 C CA . HIS A 1 184 ? -3.158 7.403 19.538 1.00 60.88 184 HIS A CA 1
ATOM 1442 C C . HIS A 1 184 ? -3.905 6.069 19.749 1.00 60.88 184 HIS A C 1
ATOM 1444 O O . HIS A 1 184 ? -3.680 5.125 18.990 1.00 60.88 184 HIS A O 1
ATOM 1450 N N . GLY A 1 185 ? -4.815 5.990 20.730 1.00 60.47 185 GLY A N 1
ATOM 1451 C CA . GLY A 1 185 ? -5.699 4.848 20.987 1.00 60.47 185 GLY A CA 1
ATOM 1452 C C . GLY A 1 185 ? -6.883 4.747 20.026 1.00 60.47 185 GLY A C 1
ATOM 1453 O O . GLY A 1 185 ? -7.425 3.663 19.812 1.00 60.47 185 GLY A O 1
ATOM 1454 N N . ARG A 1 186 ? -7.237 5.856 19.371 1.00 64.31 186 ARG A N 1
ATOM 1455 C CA . ARG A 1 186 ? -8.377 5.956 18.444 1.00 64.31 186 ARG A CA 1
ATOM 1456 C C . ARG A 1 186 ? -8.282 5.129 17.162 1.00 64.31 186 ARG A C 1
ATOM 1458 O O . ARG A 1 186 ? -9.261 5.042 16.426 1.00 64.31 186 ARG A O 1
ATOM 1465 N N . ALA A 1 187 ? -7.100 4.627 16.815 1.00 68.94 187 ALA A N 1
ATOM 1466 C CA . ALA A 1 187 ? -6.816 4.177 15.454 1.00 68.94 187 ALA A CA 1
ATOM 1467 C C . ALA A 1 187 ? -6.713 2.662 15.295 1.00 68.94 187 ALA A C 1
ATOM 1469 O O . ALA A 1 187 ? -6.403 2.224 14.191 1.00 68.94 187 ALA A O 1
ATOM 1470 N N . THR A 1 188 ? -6.949 1.868 16.344 1.00 87.31 188 THR A N 1
ATOM 1471 C CA . THR A 1 188 ? -6.950 0.398 16.235 1.00 87.31 188 THR A CA 1
ATOM 1472 C C . THR A 1 188 ?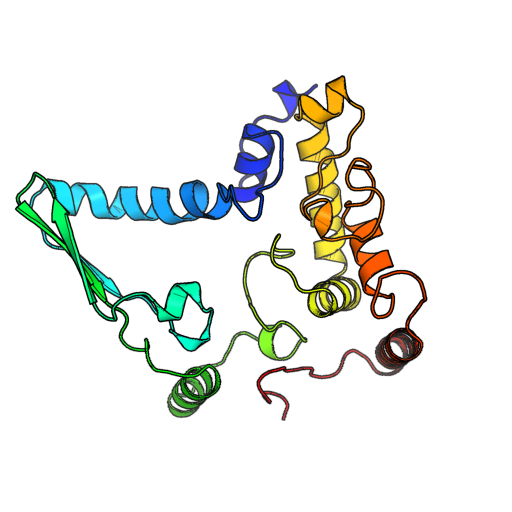 -7.918 -0.077 15.156 1.00 87.31 188 THR A C 1
ATOM 1474 O O . THR A 1 188 ? -8.858 0.638 14.783 1.00 87.31 188 THR A O 1
ATOM 1477 N N . ILE A 1 189 ? -7.711 -1.295 14.659 1.00 89.81 189 ILE A N 1
ATOM 1478 C CA . ILE A 1 189 ? -8.550 -1.842 13.591 1.00 89.81 189 ILE A CA 1
ATOM 1479 C C . ILE A 1 189 ? -10.044 -1.808 13.945 1.00 89.81 189 ILE A C 1
ATOM 1481 O O . ILE A 1 189 ? -10.859 -1.412 13.113 1.00 89.81 189 ILE A O 1
ATOM 1485 N N . ASP A 1 190 ? -10.401 -2.107 15.196 1.00 89.38 190 ASP A N 1
ATOM 1486 C CA . ASP A 1 190 ? -11.791 -2.118 15.659 1.00 89.38 190 ASP A CA 1
ATOM 1487 C C . ASP A 1 190 ? -12.415 -0.712 15.640 1.00 89.38 190 ASP A C 1
ATOM 1489 O O . ASP A 1 190 ? -13.524 -0.525 15.134 1.00 89.38 190 ASP A O 1
ATOM 1493 N N . ARG A 1 191 ? -11.678 0.307 16.103 1.00 87.38 191 ARG A N 1
ATOM 1494 C CA . ARG A 1 191 ? -12.135 1.707 16.074 1.00 87.38 191 ARG A CA 1
ATOM 1495 C C . ARG A 1 191 ? -12.226 2.254 14.661 1.00 87.38 191 ARG A C 1
ATOM 1497 O O . ARG A 1 191 ? -13.150 2.996 14.333 1.00 87.38 191 ARG A O 1
ATOM 1504 N N . ALA A 1 192 ? -11.300 1.865 13.795 1.00 88.75 192 ALA A N 1
ATOM 1505 C CA . ALA A 1 192 ? -11.346 2.257 12.401 1.00 88.75 192 ALA A CA 1
ATOM 1506 C C . ALA A 1 192 ? -12.521 1.601 11.657 1.00 88.75 192 ALA A C 1
ATOM 1508 O O . ALA A 1 192 ? -13.139 2.252 10.814 1.00 88.75 192 ALA A O 1
ATOM 1509 N N . ILE A 1 193 ? -12.875 0.355 11.989 1.00 89.44 193 ILE A N 1
ATOM 1510 C CA . ILE A 1 193 ? -14.074 -0.314 11.468 1.00 89.44 193 ILE A CA 1
ATOM 1511 C C . ILE A 1 193 ? -15.339 0.379 11.979 1.00 89.44 193 ILE A C 1
ATOM 1513 O O . ILE A 1 193 ? -16.222 0.675 11.175 1.00 89.44 193 ILE A O 1
ATOM 1517 N N . GLU A 1 194 ? -15.422 0.700 13.269 1.00 88.19 194 GLU A N 1
ATOM 1518 C CA . GLU A 1 194 ? -16.535 1.473 13.835 1.00 88.19 194 GLU A CA 1
ATOM 1519 C C . GLU A 1 194 ? -16.700 2.809 13.095 1.00 88.19 194 GLU A C 1
ATOM 1521 O O . GLU A 1 194 ? -17.765 3.104 12.548 1.00 88.19 194 GLU A O 1
ATOM 1526 N N . TRP A 1 195 ? -15.608 3.561 12.942 1.00 86.88 195 TRP A N 1
ATOM 1527 C CA . TRP A 1 195 ? -15.603 4.792 12.161 1.00 86.88 195 TRP A CA 1
ATOM 1528 C C . TRP A 1 195 ? -16.012 4.564 10.706 1.00 86.88 195 TRP A C 1
ATOM 1530 O O . TRP A 1 195 ? -16.712 5.395 10.124 1.00 86.88 195 TRP A O 1
ATOM 1540 N N . SER A 1 196 ? -15.604 3.461 10.086 1.00 88.56 196 SER A N 1
ATOM 1541 C CA . SER A 1 196 ? -15.901 3.203 8.679 1.00 88.56 196 SER A CA 1
ATOM 1542 C C . SER A 1 196 ? -17.408 3.131 8.384 1.00 88.56 196 SER A C 1
ATOM 1544 O O . SER A 1 196 ? -17.800 3.450 7.257 1.00 88.56 196 SER A O 1
ATOM 1546 N N . ARG A 1 197 ? -18.230 2.831 9.407 1.00 86.12 197 ARG A N 1
ATOM 1547 C CA . ARG A 1 197 ? -19.708 2.772 9.388 1.00 86.12 197 ARG A CA 1
ATOM 1548 C C . ARG A 1 197 ? -20.409 4.128 9.510 1.00 86.12 197 ARG A C 1
ATOM 1550 O O . ARG A 1 197 ? -21.622 4.222 9.367 1.00 86.12 197 ARG A O 1
ATOM 1557 N N . THR A 1 198 ? -19.661 5.184 9.797 1.00 85.69 198 THR A N 1
ATOM 1558 C CA . THR A 1 198 ? -20.213 6.539 9.912 1.00 85.69 198 THR A CA 1
ATOM 1559 C C . THR A 1 198 ? -20.309 7.229 8.550 1.00 85.69 198 THR A C 1
ATOM 1561 O O . THR A 1 198 ? -19.590 6.884 7.607 1.00 85.69 198 THR A O 1
ATOM 1564 N N . GLY A 1 199 ? -21.124 8.276 8.460 1.00 80.69 199 GLY A N 1
ATOM 1565 C CA . GLY A 1 199 ? -21.213 9.139 7.286 1.00 80.69 199 GLY A CA 1
ATOM 1566 C C . GLY A 1 199 ? -19.995 10.056 7.114 1.00 80.69 199 GLY A C 1
ATOM 1567 O O . GLY A 1 199 ? -18.936 9.909 7.751 1.00 80.69 199 GLY A O 1
ATOM 1568 N N . ARG A 1 200 ? -20.125 11.053 6.233 1.00 75.00 200 ARG A N 1
ATOM 1569 C CA . ARG A 1 200 ? -19.091 12.080 6.033 1.00 75.00 200 ARG A CA 1
ATOM 1570 C C . ARG A 1 200 ? -18.853 12.850 7.340 1.00 75.00 200 ARG A C 1
ATOM 1572 O O . ARG A 1 200 ? -19.789 13.260 8.011 1.00 75.00 200 ARG A O 1
ATOM 1579 N N . GLY A 1 201 ? -17.586 13.039 7.709 1.00 71.06 201 GLY A N 1
ATOM 1580 C CA . GLY A 1 201 ? -17.203 13.745 8.941 1.00 71.06 201 GLY A CA 1
ATOM 1581 C C . GLY A 1 201 ? -17.112 12.874 10.199 1.00 71.06 201 GLY A C 1
ATOM 1582 O O . GLY A 1 201 ? -16.579 13.340 11.199 1.00 71.06 201 GLY A O 1
ATOM 1583 N N . GLY A 1 202 ? -17.539 11.607 10.154 1.00 73.75 202 GLY A N 1
ATOM 1584 C CA . GLY A 1 202 ? -17.217 10.641 11.210 1.00 73.75 202 GLY A CA 1
ATOM 1585 C C . GLY A 1 202 ? -18.102 10.666 12.459 1.00 73.75 202 GLY A C 1
ATOM 1586 O O . GLY A 1 202 ? -17.782 9.960 13.404 1.00 73.75 202 GLY A O 1
ATOM 1587 N N . ARG A 1 203 ? -19.159 11.491 12.490 1.00 72.38 203 ARG A N 1
ATOM 1588 C CA . ARG A 1 203 ? -19.945 11.762 13.712 1.00 72.38 203 ARG A CA 1
ATOM 1589 C C . ARG A 1 203 ? -21.241 10.962 13.826 1.00 72.38 203 ARG A C 1
ATOM 1591 O O . ARG A 1 203 ? -21.586 10.542 14.920 1.00 72.38 203 ARG A O 1
ATOM 1598 N N . ASN A 1 204 ? -21.935 10.747 12.710 1.00 80.88 204 ASN A N 1
ATOM 1599 C CA . ASN A 1 204 ? -23.233 10.072 12.682 1.00 80.88 204 ASN A CA 1
ATOM 1600 C C . ASN A 1 204 ? -23.117 8.747 11.933 1.00 80.88 204 ASN A C 1
ATOM 1602 O O . ASN A 1 204 ? -22.411 8.681 10.921 1.00 80.88 204 ASN A O 1
ATOM 1606 N N . TYR A 1 205 ? -23.822 7.719 12.400 1.00 78.31 205 TYR A N 1
ATOM 1607 C CA . TYR A 1 205 ? -23.998 6.487 11.637 1.00 78.31 205 TYR A CA 1
ATOM 1608 C C . TYR A 1 205 ? -24.724 6.775 10.325 1.00 78.31 205 TYR A C 1
ATOM 1610 O O . TYR A 1 205 ? -25.629 7.608 10.272 1.00 78.31 205 TYR A O 1
ATOM 1618 N N . ASP A 1 206 ? -24.270 6.123 9.260 1.00 83.88 206 ASP A N 1
ATOM 1619 C CA . ASP A 1 206 ? -24.862 6.279 7.940 1.00 83.88 206 ASP A CA 1
ATOM 1620 C C . ASP A 1 206 ? -25.986 5.252 7.765 1.00 83.88 206 ASP A C 1
ATOM 1622 O O . ASP A 1 206 ? -25.741 4.045 7.805 1.00 83.88 206 ASP A O 1
ATOM 1626 N N . LEU A 1 207 ? -27.220 5.733 7.596 1.00 83.69 207 LEU A N 1
ATOM 1627 C CA . LEU A 1 207 ? -28.402 4.881 7.442 1.00 83.69 207 LEU A CA 1
ATOM 1628 C C . LEU A 1 207 ? -28.314 3.993 6.195 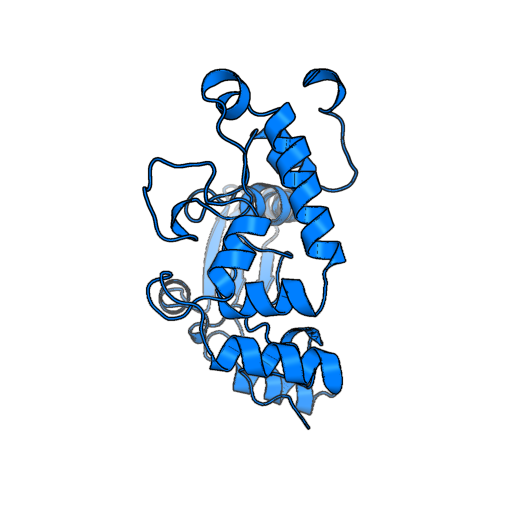1.00 83.69 207 LEU A C 1
ATOM 1630 O O . LEU A 1 207 ? -28.792 2.862 6.229 1.00 83.69 207 LEU A O 1
ATOM 1634 N N . PHE A 1 208 ? -27.673 4.468 5.122 1.00 83.06 208 PHE A N 1
ATOM 1635 C CA . PHE A 1 208 ? -27.480 3.663 3.916 1.00 83.06 208 PHE A CA 1
ATOM 1636 C C . PHE A 1 208 ? -26.494 2.524 4.163 1.00 83.06 208 PHE A C 1
ATOM 1638 O O . PHE A 1 208 ? -26.721 1.410 3.711 1.00 83.06 208 PHE A O 1
ATOM 1645 N N . VAL A 1 209 ? -25.440 2.772 4.943 1.00 82.62 209 VAL A N 1
ATOM 1646 C CA . VAL A 1 209 ? -24.470 1.730 5.309 1.00 82.62 209 VAL A CA 1
ATOM 1647 C C . VAL A 1 209 ? -25.094 0.677 6.226 1.00 82.62 209 VAL A C 1
ATOM 1649 O O . VAL A 1 209 ? -24.758 -0.502 6.128 1.00 82.62 209 VAL A O 1
ATOM 1652 N N . ASP A 1 210 ? -25.987 1.080 7.132 1.00 83.12 210 ASP A N 1
ATOM 1653 C CA . ASP A 1 210 ? -26.716 0.124 7.971 1.00 83.12 210 ASP A CA 1
ATOM 1654 C C . ASP A 1 210 ? -27.660 -0.748 7.132 1.00 83.12 210 ASP A C 1
ATOM 1656 O O . ASP A 1 210 ? -27.704 -1.963 7.322 1.00 83.12 210 ASP A O 1
ATOM 1660 N N . LEU A 1 211 ? -28.348 -0.149 6.154 1.00 84.38 211 LEU A N 1
ATOM 1661 C CA . LEU A 1 211 ? -29.187 -0.881 5.207 1.00 84.38 211 LEU A CA 1
ATOM 1662 C C . LEU A 1 211 ? -28.369 -1.867 4.362 1.00 84.38 211 LEU A C 1
ATOM 1664 O O . LEU A 1 211 ? -28.706 -3.047 4.351 1.00 84.38 211 LEU A O 1
ATOM 1668 N N . GLU A 1 212 ? -27.260 -1.422 3.754 1.00 83.81 212 GLU A N 1
ATOM 1669 C CA . GLU A 1 212 ? -26.328 -2.280 2.994 1.00 83.81 212 GLU A CA 1
ATOM 1670 C C . GLU A 1 212 ? -25.914 -3.511 3.809 1.00 83.81 212 GLU A C 1
ATOM 1672 O O . GLU A 1 212 ? -25.807 -4.623 3.292 1.00 83.81 212 GLU A O 1
ATOM 1677 N N . ARG A 1 213 ? -25.674 -3.324 5.109 1.00 82.00 213 ARG A N 1
ATOM 1678 C CA . ARG A 1 213 ? -25.282 -4.414 5.996 1.00 82.00 213 ARG A CA 1
ATOM 1679 C C . ARG A 1 213 ? -26.428 -5.375 6.284 1.00 82.00 213 ARG A C 1
ATOM 1681 O O . ARG A 1 213 ? -26.208 -6.578 6.229 1.00 82.00 213 ARG A O 1
ATOM 1688 N N . ARG A 1 214 ? -27.632 -4.874 6.564 1.00 84.44 214 ARG A N 1
ATOM 1689 C CA . ARG A 1 214 ? -28.812 -5.731 6.769 1.00 84.44 214 ARG A CA 1
ATOM 1690 C C . ARG A 1 214 ? -29.136 -6.541 5.519 1.00 84.44 214 ARG A C 1
ATOM 1692 O O . ARG A 1 214 ? -29.456 -7.719 5.630 1.00 84.44 214 ARG A O 1
ATOM 1699 N N . GLU A 1 215 ? -29.018 -5.929 4.344 1.00 85.00 215 GLU A N 1
ATOM 1700 C CA . GLU A 1 215 ? -29.179 -6.620 3.064 1.00 85.00 215 GLU A CA 1
ATOM 1701 C C . GLU A 1 215 ? -28.103 -7.690 2.871 1.00 85.00 215 GLU A C 1
ATOM 1703 O O . GLU A 1 215 ? -28.429 -8.816 2.505 1.00 85.00 215 GLU A O 1
ATOM 1708 N N . ALA A 1 216 ? -26.842 -7.384 3.189 1.00 85.44 216 ALA A N 1
ATOM 1709 C CA . ALA A 1 216 ? -25.755 -8.358 3.135 1.00 85.44 216 ALA A CA 1
ATOM 1710 C C . ALA A 1 216 ? -25.956 -9.534 4.108 1.00 85.44 216 ALA A C 1
ATOM 1712 O O . ALA A 1 216 ? -25.654 -10.672 3.754 1.00 85.44 216 ALA A O 1
ATOM 1713 N N . ASP A 1 217 ? -26.481 -9.280 5.309 1.00 84.12 217 ASP A N 1
ATOM 1714 C CA . ASP A 1 217 ? -26.775 -10.318 6.300 1.00 84.12 217 ASP A CA 1
ATOM 1715 C C . ASP A 1 217 ? -27.970 -11.195 5.861 1.00 84.12 217 ASP A C 1
ATOM 1717 O O . ASP A 1 217 ? -27.974 -12.401 6.105 1.00 84.12 217 ASP A O 1
ATOM 1721 N N . ALA A 1 218 ? -28.970 -10.613 5.187 1.00 85.94 218 ALA A N 1
ATOM 1722 C CA . ALA A 1 218 ? -30.176 -11.315 4.739 1.00 85.94 218 ALA A CA 1
ATOM 1723 C C . ALA A 1 218 ? -30.002 -12.075 3.411 1.00 85.94 218 ALA A C 1
ATOM 1725 O O . ALA A 1 218 ? -30.554 -13.162 3.241 1.00 85.94 218 ALA A O 1
ATOM 1726 N N . HIS A 1 219 ? -29.260 -11.504 2.461 1.00 85.12 219 HIS A N 1
ATOM 1727 C CA . HIS A 1 219 ? -29.172 -11.986 1.077 1.00 85.12 219 HIS A CA 1
ATOM 1728 C C . HIS A 1 219 ? -27.752 -12.372 0.650 1.00 85.12 219 HIS A C 1
ATOM 1730 O O . HIS A 1 219 ? -27.549 -12.853 -0.465 1.00 85.12 219 HIS A O 1
ATOM 1736 N N . GLY A 1 220 ? -26.768 -12.202 1.533 1.00 83.69 220 GLY A N 1
ATOM 1737 C CA . GLY A 1 220 ? -25.361 -12.381 1.212 1.00 83.69 220 GLY A CA 1
ATOM 1738 C C . GLY A 1 220 ? -24.749 -11.157 0.527 1.00 83.69 220 GLY A C 1
ATOM 1739 O O . GLY A 1 220 ? -25.415 -10.219 0.091 1.00 83.69 220 GLY A O 1
ATOM 1740 N N . LEU A 1 221 ? -23.422 -11.162 0.437 1.00 86.00 221 LEU A N 1
ATOM 1741 C CA . LEU A 1 221 ? -22.650 -10.064 -0.134 1.00 86.00 221 LEU A CA 1
ATOM 1742 C C . LEU A 1 221 ? -22.599 -10.150 -1.665 1.00 86.00 221 LEU A C 1
ATOM 1744 O O . LEU A 1 221 ? -21.865 -10.970 -2.218 1.00 86.00 221 LEU A O 1
ATOM 1748 N N . LEU A 1 222 ? -23.315 -9.250 -2.338 1.00 87.19 222 LEU A N 1
ATOM 1749 C CA . LEU A 1 222 ? -23.351 -9.139 -3.801 1.00 87.19 222 LEU A CA 1
ATOM 1750 C C . LEU A 1 222 ? -22.025 -8.642 -4.400 1.00 87.19 222 LEU A C 1
ATOM 1752 O O . LEU A 1 222 ? -21.120 -8.204 -3.681 1.00 87.19 222 LEU A O 1
ATOM 1756 N N . CYS A 1 223 ? -21.905 -8.710 -5.727 1.00 90.00 223 CYS A N 1
ATOM 1757 C CA . CYS A 1 223 ? -20.791 -8.093 -6.439 1.00 90.00 223 CYS A CA 1
ATOM 1758 C C . CYS A 1 223 ? -20.795 -6.573 -6.234 1.00 90.00 223 CYS A C 1
ATOM 1760 O O . CYS A 1 223 ? -21.832 -5.920 -6.313 1.00 90.00 223 CYS A O 1
ATOM 1762 N N . ASP A 1 224 ? -19.616 -6.016 -5.980 1.00 89.81 224 ASP A N 1
ATOM 1763 C CA . ASP A 1 224 ? -19.400 -4.586 -5.828 1.00 89.81 224 ASP A CA 1
ATOM 1764 C C . ASP A 1 224 ? -18.091 -4.207 -6.528 1.00 89.81 224 ASP A C 1
ATOM 1766 O O . ASP A 1 224 ? -17.004 -4.547 -6.062 1.00 89.81 224 ASP A O 1
ATOM 1770 N N . SER A 1 225 ? -18.168 -3.530 -7.672 1.00 91.75 225 SER A N 1
ATOM 1771 C CA . SER A 1 225 ? -16.981 -3.143 -8.434 1.00 91.75 225 SER A CA 1
ATOM 1772 C C . SER A 1 225 ? -16.995 -1.666 -8.804 1.00 91.75 225 SER A C 1
ATOM 1774 O O . SER A 1 225 ? -17.889 -1.199 -9.503 1.00 91.75 225 SER A O 1
ATOM 1776 N N . GLU A 1 226 ? -15.935 -0.940 -8.427 1.00 89.75 226 GLU A N 1
ATOM 1777 C CA . GLU A 1 226 ? -15.689 0.441 -8.893 1.00 89.75 226 GLU A CA 1
ATOM 1778 C C . GLU A 1 226 ? -15.356 0.485 -10.399 1.00 89.75 226 GLU A C 1
ATOM 1780 O O . GLU A 1 226 ? -15.410 1.544 -11.015 1.00 89.75 226 GLU A O 1
ATOM 1785 N N . TYR A 1 227 ? -15.033 -0.666 -10.999 1.00 90.38 227 TYR A N 1
ATOM 1786 C CA . TYR A 1 227 ? -14.622 -0.789 -12.397 1.00 90.38 227 TYR A CA 1
ATOM 1787 C C . TYR A 1 227 ? -15.691 -1.420 -13.300 1.00 90.38 227 TYR A C 1
ATOM 1789 O O . TYR A 1 227 ? -15.392 -1.720 -14.452 1.00 90.38 227 TYR A O 1
ATOM 1797 N N . GLY A 1 228 ? -16.914 -1.633 -12.797 1.00 88.88 228 GLY A N 1
ATOM 1798 C CA . GLY A 1 228 ? -18.004 -2.221 -13.585 1.00 88.88 228 GLY A CA 1
ATOM 1799 C C . GLY A 1 228 ? -17.755 -3.680 -13.979 1.00 88.88 228 GLY A C 1
ATOM 1800 O O . GLY A 1 228 ? -18.119 -4.090 -15.072 1.00 88.88 228 GLY A O 1
ATOM 1801 N N . LEU A 1 229 ? -17.093 -4.448 -13.109 1.00 89.94 229 LEU A N 1
ATOM 1802 C CA . LEU A 1 229 ? -16.736 -5.854 -13.348 1.00 89.94 229 LEU A CA 1
ATOM 1803 C C . LEU A 1 229 ? -17.800 -6.851 -12.857 1.00 89.94 229 LEU A C 1
ATOM 1805 O O . LEU A 1 229 ? -17.512 -8.040 -12.753 1.00 89.94 229 LEU A O 1
ATOM 1809 N N . CYS A 1 230 ? -18.982 -6.363 -12.486 1.00 88.56 230 CYS A N 1
ATOM 1810 C CA . CYS A 1 230 ? -20.105 -7.208 -12.098 1.00 88.56 230 CYS A CA 1
ATOM 1811 C C . CYS A 1 230 ? -20.887 -7.611 -13.351 1.00 88.56 230 CYS A C 1
ATOM 1813 O O . CYS A 1 230 ? -21.167 -6.748 -14.182 1.00 88.56 230 CYS A O 1
ATOM 1815 N N . GLU A 1 231 ? -21.184 -8.905 -13.471 1.00 72.94 231 GLU A N 1
ATOM 1816 C CA . GLU A 1 231 ? -22.056 -9.473 -14.510 1.00 72.94 231 GLU A CA 1
ATOM 1817 C C . GLU A 1 231 ? -23.538 -9.222 -14.208 1.00 72.94 231 GLU A C 1
ATOM 1819 O O . GLU A 1 231 ? -23.902 -9.221 -13.006 1.00 72.94 231 GLU A O 1
#

Secondary structure (DSSP, 8-state):
-GGGT-S--S-HHHHHHHHHTS---SS--HHHIIIIIHHHHHHHHHHHHTT--EEEE----GGG-HHHHTS-SEEEEE-TTS-EEEEE-TTTT--HHHHHHHHHHTTPPPPGGGGBT-SS-SSTTPTT--HHHHHHHHHH-HHHHHHHHHHHHHHHHH-HHHHHH-PPP-SS-GGGS-S-TT-SGGGSHHHHHHHHTB-TTSSSB-HHHHHHHHHHHHH----B-TTS---

InterPro domains:
  IPR002500 Phosphoadenosine phosphosulphate reductase domain [PF01507] (57-127)
  IPR014729 Rossmann-like alpha/beta/alpha sandwich fold [G3DSA:3.40.50.620] (4-142)

Organism: NCBI:txid33051

Foldseek 3Di:
DLVVLQDDPVDVQLNVLLVVLAAAAPVGPCVCVVVPVVVVCVVCVVCLLCQHAEEAEDQQELQPDVVLVPDDQWDWDADPSRYIYIYHHPCHHDDPLRVVVVCVVVVHDDDCVQQQADPDDDDVPALPHDLRRLLSCVLVPVVSLVVQLVSQVSSLVSHPCCVPPVATHANHQQVLADDPSPRNNCHHSVNSNVQSQCDPPSDHGDPVSVVQNVCCVVPNRGTDHPNPPHD